Protein AF-A0A7K1IPV9-F1 (afdb_monomer)

pLDDT: mean 88.77, std 9.95, range [52.09, 98.44]

Nearest PDB structures (foldseek):
  3ja6-assembly1_I  TM=4.648E-01  e=1.792E+00  Escherichia coli
  6grj-assembly1_B  TM=5.245E-01  e=3.167E+00  Aeromonas hydrophila
  3ja6-assembly1_H  TM=4.743E-01  e=3.513E+00  Escherichia coli
  3zx6-assembly1_A  TM=2.655E-01  e=4.550E+00  Archaeoglobus fulgidus DSM 4304
  3zx6-assembly1_B  TM=2.771E-01  e=6.207E+00  Archaeoglobus fulgidus DSM 4304

Radius of gyration: 26.5 Å; Cα contacts (8 Å, |Δi|>4): 204; chains: 1; bounding box: 68×38×88 Å

Structure (mmCIF, N/CA/C/O backbone):
data_AF-A0A7K1IPV9-F1
#
_entry.id   AF-A0A7K1IPV9-F1
#
loop_
_atom_site.group_PDB
_atom_site.id
_atom_site.type_symbol
_atom_site.label_atom_id
_atom_site.label_alt_id
_atom_site.label_comp_id
_atom_site.label_asym_id
_atom_site.label_entity_id
_atom_site.label_seq_id
_atom_site.pdbx_PDB_ins_code
_atom_site.Cartn_x
_atom_site.Cartn_y
_atom_site.Cartn_z
_atom_site.occupancy
_atom_site.B_iso_or_equiv
_atom_site.auth_seq_id
_atom_site.auth_comp_id
_atom_site.auth_asym_id
_atom_site.auth_atom_id
_atom_site.pdbx_PDB_model_num
ATOM 1 N N . MET A 1 1 ? -21.885 -2.154 24.910 1.00 56.47 1 MET A N 1
ATOM 2 C CA . MET A 1 1 ? -21.404 -3.032 23.815 1.00 56.47 1 MET A CA 1
ATOM 3 C C . MET A 1 1 ? -19.891 -3.066 23.941 1.00 56.47 1 MET A C 1
ATOM 5 O O . MET A 1 1 ? -19.351 -2.042 24.330 1.00 56.47 1 MET A O 1
ATOM 9 N N . ALA A 1 2 ? -19.192 -4.187 23.725 1.00 66.50 2 ALA A N 1
ATOM 10 C CA . ALA A 1 2 ? -17.728 -4.094 23.729 1.00 66.50 2 ALA A CA 1
ATOM 11 C C . ALA A 1 2 ? -17.322 -3.128 22.604 1.00 66.50 2 ALA A C 1
ATOM 13 O O . ALA A 1 2 ? -17.872 -3.191 21.503 1.00 66.50 2 ALA A O 1
ATOM 14 N N . VAL A 1 3 ? -16.475 -2.153 22.920 1.00 72.56 3 VAL A N 1
ATOM 15 C CA . VAL A 1 3 ? -16.112 -1.095 21.979 1.00 72.56 3 VAL A CA 1
ATOM 16 C C . VAL A 1 3 ? -14.986 -1.627 21.102 1.00 72.56 3 VAL A C 1
ATOM 18 O O . VAL A 1 3 ? -13.959 -2.014 21.657 1.00 72.56 3 VAL A O 1
ATOM 21 N N . PRO A 1 4 ? -15.150 -1.689 19.768 1.00 77.44 4 PRO A N 1
ATOM 22 C CA . PRO A 1 4 ? -14.050 -2.075 18.900 1.00 77.44 4 PRO A CA 1
ATOM 23 C C . PRO A 1 4 ? -12.962 -0.997 18.976 1.00 77.44 4 PRO A C 1
ATOM 25 O O . PRO A 1 4 ? -13.190 0.141 18.561 1.00 77.44 4 PRO A O 1
ATOM 28 N N . ASP A 1 5 ? -11.796 -1.348 19.518 1.00 81.88 5 ASP A N 1
ATOM 29 C CA . ASP A 1 5 ? -10.626 -0.471 19.507 1.00 81.88 5 ASP A CA 1
ATOM 30 C C . ASP A 1 5 ? -9.841 -0.681 18.210 1.00 81.88 5 ASP A C 1
ATOM 32 O O . ASP A 1 5 ? -9.312 -1.757 17.942 1.00 81.88 5 ASP A O 1
ATOM 36 N N . THR A 1 6 ? -9.804 0.353 17.371 1.00 85.38 6 THR A N 1
ATOM 37 C CA . THR A 1 6 ? -9.088 0.337 16.087 1.00 85.38 6 THR A CA 1
ATOM 38 C C . THR A 1 6 ? -7.864 1.246 16.087 1.00 85.38 6 THR A C 1
ATOM 40 O O . THR A 1 6 ? -7.244 1.427 15.041 1.00 85.38 6 THR A O 1
ATOM 43 N N . THR A 1 7 ? -7.527 1.858 17.223 1.00 85.44 7 THR A N 1
ATOM 44 C CA . THR A 1 7 ? -6.470 2.875 17.311 1.00 85.44 7 THR A CA 1
ATOM 45 C C . THR A 1 7 ? -5.104 2.253 17.059 1.00 85.44 7 THR A C 1
ATOM 47 O O . THR A 1 7 ? -4.351 2.727 16.210 1.00 85.44 7 THR A O 1
ATOM 50 N N . GLU A 1 8 ? -4.823 1.125 17.711 1.00 87.88 8 GLU A N 1
ATOM 51 C CA . GLU A 1 8 ? -3.591 0.363 17.502 1.00 87.88 8 GLU A CA 1
ATOM 52 C C . GLU A 1 8 ? -3.427 -0.057 16.032 1.00 87.88 8 GLU A C 1
ATOM 54 O O . GLU A 1 8 ? -2.365 0.152 15.447 1.00 87.88 8 GLU A O 1
ATOM 59 N N . LEU A 1 9 ? -4.502 -0.523 15.382 1.00 88.75 9 LEU A N 1
ATOM 60 C CA . LEU A 1 9 ? -4.476 -0.879 13.959 1.00 88.75 9 LEU A CA 1
ATOM 61 C C . LEU A 1 9 ? -4.135 0.312 13.053 1.00 88.75 9 LEU A C 1
ATOM 63 O O . LEU A 1 9 ? -3.403 0.150 12.080 1.00 88.75 9 LEU A O 1
ATOM 67 N N . GLU A 1 10 ? -4.641 1.510 13.349 1.00 88.25 10 GLU A N 1
ATOM 68 C CA . GLU A 1 10 ? -4.307 2.720 12.584 1.00 88.25 10 GLU A CA 1
ATOM 69 C C . GLU A 1 10 ? -2.821 3.089 12.723 1.00 88.25 10 GLU A C 1
ATOM 71 O O . GLU A 1 10 ? -2.189 3.519 11.747 1.00 88.25 10 GLU A O 1
ATOM 76 N N . HIS A 1 11 ? -2.237 2.889 13.908 1.00 87.94 11 HIS A N 1
ATOM 77 C CA . HIS A 1 11 ? -0.803 3.077 14.135 1.00 87.94 11 HIS A CA 1
ATOM 78 C C . HIS A 1 11 ? 0.036 2.023 13.412 1.00 87.94 11 HIS A C 1
ATOM 80 O O . HIS A 1 11 ? 1.009 2.380 12.742 1.00 87.94 11 HIS A O 1
ATOM 86 N N . GLU A 1 12 ? -0.344 0.748 13.498 1.00 91.38 12 GLU A N 1
ATOM 87 C CA . GLU A 1 12 ? 0.332 -0.336 12.787 1.00 91.38 12 GLU A CA 1
ATOM 88 C C . GLU A 1 12 ? 0.294 -0.121 11.271 1.00 91.38 12 GLU A C 1
ATOM 90 O O . GLU A 1 12 ? 1.333 -0.229 10.620 1.00 91.38 12 GLU A O 1
ATOM 95 N N . LEU A 1 13 ? -0.864 0.250 10.714 1.00 90.31 13 LEU A N 1
ATOM 96 C CA . LEU A 1 13 ? -1.027 0.547 9.289 1.00 90.31 13 LEU A CA 1
ATOM 97 C C . LEU A 1 13 ? -0.102 1.690 8.855 1.00 90.31 13 LEU A C 1
ATOM 99 O O . LEU A 1 13 ? 0.647 1.562 7.886 1.00 90.31 13 LEU A O 1
ATOM 103 N N . THR A 1 14 ? -0.106 2.795 9.607 1.00 91.25 14 THR A N 1
ATOM 104 C CA . THR A 1 14 ? 0.741 3.967 9.328 1.00 91.25 14 THR A CA 1
ATOM 105 C C . THR A 1 14 ? 2.231 3.625 9.439 1.00 91.25 14 THR A C 1
ATOM 107 O O . THR A 1 14 ? 3.052 4.108 8.654 1.00 91.25 14 THR A O 1
ATOM 110 N N . SER A 1 15 ? 2.601 2.781 10.405 1.00 90.50 15 SER A N 1
ATOM 111 C CA . SER A 1 15 ? 3.973 2.308 10.598 1.00 90.50 15 SER A CA 1
ATOM 112 C C . SER A 1 15 ? 4.423 1.395 9.457 1.00 90.50 15 SER A C 1
ATOM 114 O O . SER A 1 15 ? 5.487 1.626 8.881 1.00 90.50 15 SER A O 1
ATOM 116 N N . ALA A 1 16 ? 3.596 0.417 9.078 1.00 92.12 16 ALA A N 1
ATOM 117 C CA . ALA A 1 16 ? 3.865 -0.507 7.981 1.00 92.12 16 ALA A CA 1
ATOM 118 C C . ALA A 1 16 ? 4.034 0.237 6.649 1.00 92.12 16 ALA A C 1
ATOM 120 O O . ALA A 1 16 ? 5.008 -0.004 5.933 1.00 92.12 16 ALA A O 1
ATOM 121 N N . LEU A 1 17 ? 3.156 1.206 6.363 1.00 92.50 17 LEU A N 1
ATOM 122 C CA . LEU A 1 17 ? 3.264 2.055 5.176 1.00 92.50 17 LEU A CA 1
ATOM 123 C C . LEU A 1 17 ? 4.562 2.878 5.186 1.00 92.50 17 LEU A C 1
ATOM 125 O O . LEU A 1 17 ? 5.264 2.950 4.180 1.00 92.50 17 LEU A O 1
ATOM 129 N N . GLY A 1 18 ? 4.937 3.448 6.336 1.00 93.00 18 GLY A N 1
ATOM 130 C CA . GLY A 1 18 ? 6.189 4.193 6.479 1.00 93.00 18 GLY A CA 1
ATOM 131 C C . GLY A 1 18 ? 7.448 3.330 6.304 1.00 93.00 18 GLY A C 1
ATOM 132 O O . GLY A 1 18 ? 8.414 3.769 5.678 1.00 93.00 18 GLY A O 1
ATOM 133 N N . GLN A 1 19 ? 7.449 2.100 6.824 1.00 94.94 19 GLN A N 1
ATOM 134 C CA . GLN A 1 19 ? 8.554 1.148 6.647 1.00 94.94 19 GLN A CA 1
ATOM 135 C C . GLN A 1 19 ? 8.682 0.699 5.190 1.00 94.94 19 GLN A C 1
ATOM 137 O O . GLN A 1 19 ? 9.797 0.627 4.661 1.00 94.94 19 GLN A O 1
ATOM 142 N N . TRP A 1 20 ? 7.551 0.442 4.531 1.00 94.94 20 TRP A N 1
ATOM 143 C CA . TRP A 1 20 ? 7.517 0.129 3.109 1.00 94.94 20 TRP A CA 1
ATOM 144 C C . TRP A 1 20 ? 8.046 1.284 2.267 1.00 94.94 20 TRP A C 1
ATOM 146 O O . TRP A 1 20 ? 8.946 1.080 1.458 1.00 94.94 20 TRP A O 1
ATOM 156 N N . ALA A 1 21 ? 7.577 2.507 2.522 1.00 94.38 21 ALA A N 1
ATOM 157 C CA . ALA A 1 21 ? 8.045 3.716 1.855 1.00 94.38 21 ALA A CA 1
ATOM 158 C C . ALA A 1 21 ? 9.569 3.874 1.955 1.00 94.38 21 ALA A C 1
ATOM 160 O O . ALA A 1 21 ? 10.252 4.034 0.941 1.00 94.38 21 ALA A O 1
ATOM 161 N N . ALA A 1 22 ? 10.122 3.764 3.169 1.00 95.44 22 ALA A N 1
ATOM 162 C CA . ALA A 1 22 ? 11.561 3.858 3.399 1.00 95.44 22 ALA A CA 1
ATOM 163 C C . ALA A 1 22 ? 12.337 2.760 2.651 1.00 95.44 22 ALA A C 1
ATOM 165 O O . ALA A 1 22 ? 13.344 3.042 1.997 1.00 95.44 22 ALA A O 1
ATOM 166 N N . SER A 1 23 ? 11.837 1.522 2.697 1.00 95.69 23 SER A N 1
ATOM 167 C CA . SER A 1 23 ? 12.439 0.378 2.006 1.00 95.69 23 SER A CA 1
ATOM 168 C C . SER A 1 23 ? 12.405 0.556 0.488 1.00 95.69 23 SER A C 1
ATOM 170 O O . SER A 1 23 ? 13.422 0.367 -0.176 1.00 95.69 23 SER A O 1
ATOM 172 N N . SER A 1 24 ? 11.274 0.992 -0.066 1.00 95.31 24 SER A N 1
ATOM 173 C CA . SER A 1 24 ? 11.095 1.269 -1.491 1.00 95.31 24 SER A CA 1
ATOM 174 C C . SER A 1 24 ? 12.002 2.401 -1.967 1.00 95.31 24 SER A C 1
ATOM 176 O O . SER A 1 24 ? 12.666 2.264 -2.995 1.00 95.31 24 SER A O 1
ATOM 178 N N . VAL A 1 25 ? 12.138 3.488 -1.204 1.00 96.75 25 VAL A N 1
ATOM 179 C CA . VAL A 1 25 ? 13.076 4.565 -1.552 1.00 96.75 25 VAL A CA 1
ATOM 180 C C . VAL A 1 25 ? 14.526 4.068 -1.532 1.00 96.75 25 VAL A C 1
ATOM 182 O O . VAL A 1 25 ? 15.286 4.350 -2.464 1.00 96.75 25 VAL A O 1
ATOM 185 N N . ALA A 1 26 ? 14.916 3.292 -0.519 1.00 96.94 26 ALA A N 1
ATOM 186 C CA . ALA A 1 26 ? 16.266 2.741 -0.413 1.00 96.94 26 ALA A CA 1
ATOM 187 C C . ALA A 1 26 ? 16.579 1.772 -1.567 1.00 96.94 26 ALA A C 1
ATOM 189 O O . ALA A 1 26 ? 17.545 1.971 -2.309 1.00 96.94 26 ALA A O 1
ATOM 190 N N . VAL A 1 27 ? 15.725 0.767 -1.776 1.00 96.50 27 VAL A N 1
ATOM 191 C CA . VAL A 1 27 ? 15.867 -0.229 -2.847 1.00 96.50 27 VAL A CA 1
ATOM 192 C C . VAL A 1 27 ? 15.807 0.440 -4.216 1.00 96.50 27 VAL A C 1
ATOM 194 O O . VAL A 1 27 ? 16.663 0.193 -5.060 1.00 96.50 27 VAL A O 1
ATOM 197 N N . GLY A 1 28 ? 14.848 1.337 -4.439 1.00 95.44 28 GLY A N 1
ATOM 198 C CA . GLY A 1 28 ? 14.720 2.087 -5.683 1.00 95.44 28 GLY A CA 1
ATOM 199 C C . GLY A 1 28 ? 15.959 2.931 -5.993 1.00 95.44 28 GLY A C 1
ATOM 200 O O . GLY A 1 28 ? 16.394 2.976 -7.142 1.00 95.44 28 GLY A O 1
ATOM 201 N N . SER A 1 29 ? 16.593 3.535 -4.982 1.00 96.75 29 SER A N 1
ATOM 202 C CA . SER A 1 29 ? 17.835 4.307 -5.153 1.00 96.75 29 SER A CA 1
ATOM 203 C C . SER A 1 29 ? 19.004 3.417 -5.576 1.00 96.75 29 SER A C 1
ATOM 205 O O . SER A 1 29 ? 19.746 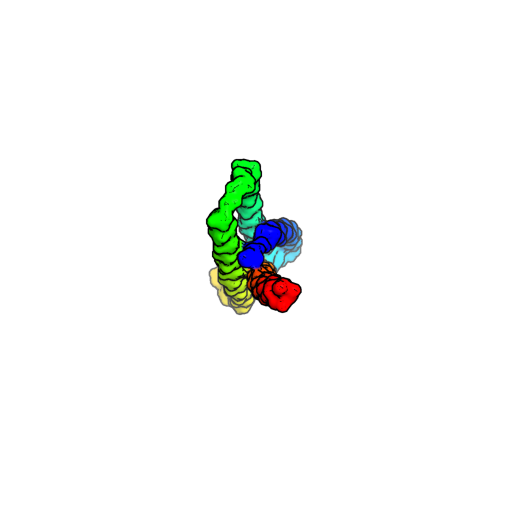3.754 -6.506 1.00 96.75 29 SER A O 1
ATOM 207 N N . VAL A 1 30 ? 19.136 2.247 -4.946 1.00 97.56 30 VAL A N 1
ATOM 208 C CA . VAL A 1 30 ? 20.138 1.239 -5.317 1.00 97.56 30 VAL A CA 1
ATOM 209 C C . VAL A 1 30 ? 19.893 0.745 -6.744 1.00 97.56 30 VAL A C 1
ATOM 211 O O . VAL A 1 30 ? 20.804 0.772 -7.571 1.00 97.56 30 VAL A O 1
ATOM 214 N N . LEU A 1 31 ? 18.655 0.376 -7.081 1.00 96.44 31 LEU A N 1
ATOM 215 C CA . LEU A 1 31 ? 18.297 -0.127 -8.410 1.00 96.44 31 LEU A CA 1
ATOM 216 C C . LEU A 1 31 ? 18.463 0.928 -9.506 1.00 96.44 31 LEU A C 1
ATOM 218 O O . LEU A 1 31 ? 18.904 0.591 -10.602 1.00 96.44 31 LEU A O 1
ATOM 222 N N . LYS A 1 32 ? 18.180 2.205 -9.223 1.00 95.50 32 LYS A N 1
ATOM 223 C CA . LYS A 1 32 ? 18.435 3.312 -10.157 1.00 95.50 32 LYS A CA 1
ATOM 224 C C . LYS A 1 32 ? 19.927 3.451 -10.451 1.00 95.50 32 LYS A C 1
ATOM 226 O O . LYS A 1 32 ? 20.317 3.638 -11.605 1.00 95.50 32 LYS A O 1
ATOM 231 N N . THR A 1 33 ? 20.753 3.334 -9.415 1.00 96.50 33 THR A N 1
ATOM 232 C CA . THR A 1 33 ? 22.213 3.400 -9.533 1.00 96.50 33 THR A CA 1
ATOM 233 C C . THR A 1 33 ? 22.735 2.233 -10.374 1.00 96.50 33 THR A C 1
ATOM 235 O O . THR A 1 33 ? 23.399 2.461 -11.385 1.00 96.50 33 THR A O 1
ATOM 238 N N . LEU A 1 34 ? 22.338 0.997 -10.051 1.00 96.44 34 LEU A N 1
ATOM 239 C CA . LEU A 1 34 ? 22.707 -0.199 -10.818 1.00 96.44 34 LEU A CA 1
ATOM 240 C C . LEU A 1 34 ? 22.189 -0.155 -12.260 1.00 96.44 34 LEU A C 1
ATOM 242 O O . LEU A 1 34 ? 22.924 -0.481 -13.189 1.00 96.44 34 LEU A O 1
ATOM 246 N N . GLY A 1 35 ? 20.949 0.286 -12.471 1.00 95.25 35 GLY A N 1
ATOM 247 C CA . GLY A 1 35 ? 20.357 0.435 -13.801 1.00 95.25 35 GLY A CA 1
ATOM 248 C C . GLY A 1 35 ? 21.084 1.464 -14.664 1.00 95.25 35 GLY A C 1
ATOM 249 O O . GLY A 1 35 ? 21.176 1.291 -15.874 1.00 95.25 35 GLY A O 1
ATOM 250 N N . THR A 1 36 ? 21.650 2.506 -14.051 1.00 94.88 36 THR A N 1
ATOM 251 C CA . THR A 1 36 ? 22.487 3.488 -14.754 1.00 94.88 36 THR A CA 1
ATOM 252 C C . THR A 1 36 ? 23.863 2.908 -15.084 1.00 94.88 36 THR A C 1
ATOM 254 O O . THR A 1 36 ? 24.311 3.035 -16.216 1.00 94.88 36 THR A O 1
ATOM 257 N N . MET A 1 37 ? 24.504 2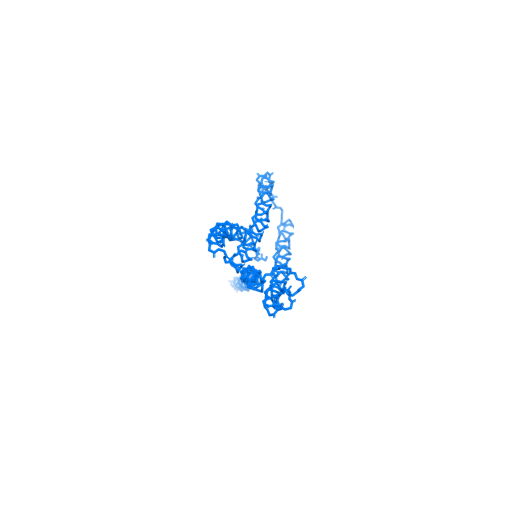.218 -14.135 1.00 96.38 37 MET A N 1
ATOM 258 C CA . MET A 1 37 ? 25.827 1.604 -14.330 1.00 96.38 37 MET A CA 1
ATOM 259 C C . MET A 1 37 ? 25.828 0.480 -15.373 1.00 96.38 37 MET A C 1
ATOM 261 O O . MET A 1 37 ? 26.802 0.310 -16.096 1.00 96.38 37 MET A O 1
ATOM 265 N N . THR A 1 38 ? 24.743 -0.291 -15.443 1.00 95.94 38 THR A N 1
ATOM 266 C CA . THR A 1 38 ? 24.595 -1.437 -16.361 1.00 95.94 38 THR A CA 1
ATOM 267 C C . THR A 1 38 ? 23.860 -1.091 -17.656 1.00 95.94 38 THR A C 1
ATOM 269 O O . THR A 1 38 ? 23.606 -1.975 -18.467 1.00 95.94 38 THR A O 1
ATOM 272 N N . ASP A 1 39 ? 23.463 0.173 -17.819 1.00 95.44 39 ASP A N 1
ATOM 273 C CA . ASP A 1 39 ? 22.586 0.664 -18.887 1.00 95.44 39 ASP A CA 1
ATOM 274 C C . ASP A 1 39 ? 21.282 -0.144 -19.078 1.00 95.44 39 ASP A C 1
ATOM 276 O O . ASP A 1 39 ? 20.678 -0.150 -20.146 1.00 95.44 39 ASP A O 1
ATOM 280 N N . SER A 1 40 ? 20.802 -0.816 -18.026 1.00 97.62 40 SER A N 1
ATOM 281 C CA . SER A 1 40 ? 19.614 -1.672 -18.084 1.00 97.62 40 SER A CA 1
ATOM 282 C C . SER A 1 40 ? 18.324 -0.842 -18.115 1.00 97.62 40 SER A C 1
ATOM 284 O O . SER A 1 40 ? 17.967 -0.225 -17.102 1.00 97.62 40 SER A O 1
ATOM 286 N N . PRO A 1 41 ? 17.551 -0.848 -19.221 1.00 96.38 41 PRO A N 1
ATOM 287 C CA . PRO A 1 41 ? 16.333 -0.047 -19.303 1.00 96.38 41 PRO A CA 1
ATOM 288 C C . PRO A 1 41 ? 15.231 -0.568 -18.378 1.00 96.38 41 PRO A C 1
ATOM 290 O O . PRO A 1 41 ? 14.489 0.217 -17.793 1.00 96.38 41 PRO A O 1
ATOM 293 N N . PHE A 1 42 ? 15.169 -1.887 -18.168 1.00 98.00 42 PHE A N 1
ATOM 294 C CA . PHE A 1 42 ? 14.242 -2.496 -17.214 1.00 98.00 42 PHE A CA 1
ATOM 295 C C . PHE A 1 42 ? 14.470 -1.975 -15.795 1.00 98.00 42 PHE A C 1
ATOM 297 O O . PHE A 1 42 ? 13.526 -1.522 -15.150 1.00 98.00 42 PHE A O 1
ATOM 304 N N . LEU A 1 43 ? 15.723 -1.984 -15.323 1.00 97.69 43 LEU A N 1
ATOM 305 C CA . LEU A 1 43 ? 16.044 -1.505 -13.978 1.00 97.69 43 LEU A CA 1
ATOM 306 C C . LEU A 1 43 ? 15.730 -0.018 -13.821 1.00 97.69 43 LEU A C 1
ATOM 308 O O . LEU A 1 43 ? 15.212 0.371 -12.780 1.00 97.69 43 LEU A O 1
ATOM 312 N N . LYS A 1 44 ? 15.975 0.804 -14.849 1.00 96.31 44 LYS A N 1
ATOM 313 C CA . LYS A 1 44 ? 15.610 2.230 -14.838 1.00 96.31 44 LYS A CA 1
ATOM 314 C C . LYS A 1 44 ? 14.096 2.423 -14.688 1.00 96.31 44 LYS A C 1
ATOM 316 O O . LYS A 1 44 ? 13.667 3.205 -13.839 1.00 96.31 44 LYS A O 1
ATOM 321 N N . GLY A 1 45 ? 13.297 1.678 -15.457 1.00 96.38 45 GLY A N 1
ATOM 322 C CA . GLY A 1 45 ? 11.834 1.717 -15.385 1.00 96.38 45 GLY A CA 1
ATOM 323 C C . GLY A 1 45 ? 11.287 1.247 -14.034 1.00 96.38 45 GLY A C 1
ATOM 324 O O . GLY A 1 45 ? 10.472 1.939 -13.422 1.00 96.38 45 GLY A O 1
ATOM 325 N N . PHE A 1 46 ? 11.783 0.111 -13.537 1.00 98.19 46 PHE A N 1
ATOM 326 C CA . PHE A 1 46 ? 11.378 -0.454 -12.248 1.00 98.19 46 PHE A CA 1
ATOM 327 C C . PHE A 1 46 ? 11.772 0.457 -11.083 1.00 98.19 46 PHE A C 1
ATOM 329 O O . PHE A 1 46 ? 10.931 0.812 -10.262 1.00 98.19 46 PHE A O 1
ATOM 336 N N . ALA A 1 47 ? 13.027 0.914 -11.050 1.00 97.19 47 ALA A N 1
ATOM 337 C CA . ALA A 1 47 ? 13.524 1.812 -10.013 1.00 97.19 47 ALA A CA 1
ATOM 338 C C . ALA A 1 47 ? 12.746 3.130 -9.961 1.00 97.19 47 ALA A C 1
ATOM 340 O O . ALA A 1 47 ? 12.479 3.633 -8.873 1.00 97.19 47 ALA A O 1
ATOM 341 N N . GLY A 1 48 ? 12.353 3.676 -11.118 1.00 96.94 48 GLY A N 1
ATOM 342 C CA . GLY A 1 48 ? 11.530 4.881 -11.189 1.00 96.94 48 GLY A CA 1
ATOM 343 C C . GLY A 1 48 ? 10.181 4.716 -10.487 1.00 96.94 48 GLY A C 1
ATOM 344 O O . GLY A 1 48 ? 9.781 5.597 -9.730 1.00 96.94 48 GLY A O 1
ATOM 345 N N . GLN A 1 49 ? 9.514 3.577 -10.684 1.00 97.69 49 GLN A N 1
ATOM 346 C CA . GLN A 1 49 ? 8.245 3.284 -10.013 1.00 97.69 49 GLN A CA 1
ATOM 347 C C . GLN A 1 49 ? 8.434 3.020 -8.519 1.00 97.69 49 GLN A C 1
ATOM 349 O O . GLN A 1 49 ? 7.713 3.598 -7.715 1.00 97.69 49 GLN A O 1
ATOM 354 N N . THR A 1 50 ? 9.434 2.225 -8.133 1.00 96.62 50 THR A N 1
ATOM 355 C CA . THR A 1 50 ? 9.728 1.941 -6.719 1.00 96.62 50 THR A CA 1
ATOM 356 C C . THR A 1 50 ? 10.056 3.221 -5.940 1.00 96.62 50 THR A C 1
ATOM 358 O O . THR A 1 50 ? 9.548 3.422 -4.841 1.00 96.62 50 THR A O 1
ATOM 361 N N . LEU A 1 51 ? 10.847 4.130 -6.522 1.00 96.12 51 LEU A N 1
ATOM 362 C CA . LEU A 1 51 ? 11.137 5.438 -5.924 1.00 96.12 51 LEU A CA 1
ATOM 363 C C . LEU A 1 51 ? 9.901 6.337 -5.855 1.00 96.12 51 LEU A C 1
ATOM 365 O O . LEU A 1 51 ? 9.656 6.957 -4.824 1.00 96.12 51 LEU A O 1
ATOM 369 N N . GLY A 1 52 ? 9.153 6.435 -6.958 1.00 96.12 52 GLY A N 1
ATOM 370 C CA . GLY A 1 52 ? 7.989 7.312 -7.058 1.00 96.12 52 GLY A CA 1
ATOM 371 C C . GLY A 1 52 ? 6.903 6.943 -6.052 1.00 96.12 52 GLY A C 1
ATOM 372 O O . GLY A 1 52 ? 6.467 7.800 -5.287 1.00 96.12 52 GLY A O 1
ATOM 373 N N . TRP A 1 53 ? 6.525 5.665 -6.002 1.00 94.44 53 TRP A N 1
ATOM 374 C CA . TRP A 1 53 ? 5.540 5.164 -5.041 1.00 94.44 53 TRP A CA 1
ATOM 375 C C . TRP A 1 53 ? 6.043 5.248 -3.605 1.00 94.44 53 TRP A C 1
ATOM 377 O O . TRP A 1 53 ? 5.335 5.784 -2.761 1.00 94.44 53 TRP A O 1
ATOM 387 N N . GLY A 1 54 ? 7.299 4.867 -3.339 1.00 93.56 54 GLY A N 1
ATOM 388 C CA . GLY A 1 54 ? 7.879 5.009 -2.002 1.00 93.56 54 GLY A CA 1
ATOM 389 C C . GLY A 1 54 ? 7.854 6.454 -1.483 1.00 93.56 54 GLY A C 1
ATOM 390 O O . GLY A 1 54 ? 7.612 6.682 -0.300 1.00 93.56 54 GLY A O 1
ATOM 391 N N . ALA A 1 55 ? 8.043 7.450 -2.355 1.00 94.88 55 ALA A N 1
ATOM 392 C CA . ALA A 1 55 ? 7.921 8.858 -1.978 1.00 94.88 55 ALA A CA 1
ATOM 393 C C . ALA A 1 55 ? 6.468 9.270 -1.669 1.00 94.88 55 ALA A C 1
ATOM 395 O O . ALA A 1 55 ? 6.237 9.999 -0.703 1.00 94.88 55 ALA A O 1
ATOM 396 N N . ILE A 1 56 ? 5.499 8.801 -2.463 1.00 93.56 56 ILE A N 1
ATOM 397 C CA . ILE A 1 56 ? 4.065 9.057 -2.244 1.00 93.56 56 ILE A CA 1
ATOM 398 C C . ILE A 1 56 ? 3.610 8.428 -0.923 1.00 93.56 56 ILE A C 1
ATOM 400 O O . ILE A 1 56 ? 3.038 9.123 -0.083 1.00 93.56 56 ILE A O 1
ATOM 404 N N . ASP A 1 57 ? 3.931 7.155 -0.697 1.00 91.62 57 ASP A N 1
ATOM 405 C CA . ASP A 1 57 ? 3.590 6.430 0.530 1.00 91.62 57 ASP A CA 1
ATOM 406 C C . ASP A 1 57 ? 4.226 7.093 1.756 1.00 91.62 57 ASP A C 1
ATOM 408 O O . ASP A 1 57 ? 3.585 7.257 2.794 1.00 91.62 57 ASP A O 1
ATOM 412 N N . GLY A 1 58 ? 5.473 7.555 1.622 1.00 91.00 58 GLY A N 1
ATOM 413 C CA . GLY A 1 58 ? 6.166 8.309 2.663 1.00 91.00 58 GLY A CA 1
ATOM 414 C C . GLY A 1 58 ? 5.462 9.623 3.004 1.00 91.00 58 GLY A C 1
ATOM 415 O O . GLY A 1 58 ? 5.338 9.964 4.182 1.00 91.00 58 GLY A O 1
ATOM 416 N N . ALA A 1 59 ? 4.948 10.339 2.000 1.00 92.75 59 ALA A N 1
ATOM 417 C CA . ALA A 1 59 ? 4.159 11.549 2.214 1.00 92.75 59 ALA A CA 1
ATOM 418 C C . ALA A 1 59 ? 2.824 11.246 2.918 1.00 92.75 59 ALA A C 1
ATOM 420 O O . ALA A 1 59 ? 2.455 11.958 3.855 1.00 92.75 59 ALA A O 1
ATOM 421 N N . ILE A 1 60 ? 2.133 10.169 2.526 1.00 89.06 60 ILE A N 1
ATOM 422 C CA . ILE A 1 60 ? 0.881 9.722 3.160 1.00 89.06 60 ILE A CA 1
ATOM 423 C C . ILE A 1 60 ? 1.128 9.336 4.623 1.00 89.06 60 ILE A C 1
ATOM 425 O O . ILE A 1 60 ? 0.439 9.831 5.516 1.00 89.06 60 ILE A O 1
ATOM 429 N N . ALA A 1 61 ? 2.142 8.509 4.891 1.00 89.69 61 ALA A N 1
ATOM 430 C CA . ALA A 1 61 ? 2.498 8.090 6.244 1.00 89.69 61 ALA A CA 1
ATOM 431 C C . ALA A 1 61 ? 2.932 9.280 7.117 1.00 89.69 61 ALA A C 1
ATOM 433 O O . ALA A 1 61 ? 2.548 9.372 8.285 1.00 89.69 61 ALA A O 1
ATOM 434 N N . GLY A 1 62 ? 3.696 10.222 6.553 1.00 87.44 62 GLY A N 1
ATOM 435 C CA . GLY A 1 62 ? 4.098 11.454 7.233 1.00 87.44 62 GLY A CA 1
ATOM 436 C C . GLY A 1 62 ? 2.903 12.331 7.615 1.00 87.44 62 GLY A C 1
ATOM 437 O O . GLY A 1 62 ? 2.805 12.777 8.759 1.00 87.44 62 GLY A O 1
ATOM 438 N N . PHE A 1 63 ? 1.956 12.520 6.692 1.00 87.50 63 PHE A N 1
ATOM 439 C CA . PHE A 1 63 ? 0.717 13.248 6.963 1.00 87.50 63 PHE A CA 1
ATOM 440 C C . PHE A 1 63 ? -0.154 12.543 8.016 1.00 87.50 63 PHE A C 1
ATOM 442 O O . PHE A 1 63 ? -0.706 13.201 8.899 1.00 87.50 63 PHE A O 1
ATOM 449 N N . GLY A 1 64 ? -0.228 11.207 7.973 1.00 84.12 64 GLY A N 1
ATOM 450 C CA . GLY A 1 64 ? -0.919 10.392 8.975 1.00 84.12 64 GLY A CA 1
ATOM 451 C C . GLY A 1 64 ? -0.367 10.605 10.387 1.00 84.12 64 GLY A C 1
ATOM 452 O O . GLY A 1 64 ? -1.126 10.937 11.299 1.00 84.12 64 GLY A O 1
ATOM 453 N N . LYS A 1 65 ? 0.961 10.522 10.554 1.00 84.06 65 LYS A N 1
ATOM 454 C CA . LYS A 1 65 ? 1.634 10.771 11.843 1.00 84.06 65 LYS A CA 1
ATOM 455 C C . LYS A 1 65 ? 1.415 12.194 12.359 1.00 84.06 65 LYS A C 1
ATOM 457 O O . LYS A 1 65 ? 1.159 12.386 13.545 1.00 84.06 65 LYS A O 1
ATOM 462 N N . TRP A 1 66 ? 1.481 13.193 11.478 1.00 80.75 66 TRP A N 1
ATOM 463 C CA . TRP A 1 66 ? 1.222 14.586 11.851 1.00 80.75 66 TRP A CA 1
ATOM 464 C C . TRP A 1 66 ? -0.205 14.780 12.383 1.00 80.75 66 TRP A C 1
ATOM 466 O O . TRP A 1 66 ? -0.401 15.382 13.440 1.00 80.75 66 TRP A O 1
ATOM 476 N N . ARG A 1 67 ? -1.206 14.205 11.710 1.00 80.00 67 ARG A N 1
ATOM 477 C CA . ARG A 1 67 ? -2.606 14.280 12.144 1.00 80.00 67 ARG A CA 1
ATOM 478 C C . ARG A 1 67 ? -2.855 13.563 13.478 1.00 80.00 67 ARG A C 1
ATOM 480 O O . ARG A 1 67 ? -3.619 14.069 14.299 1.00 80.00 67 ARG A O 1
ATOM 487 N N . GLN A 1 68 ? -2.218 12.414 13.699 1.00 75.69 68 GLN A N 1
ATOM 488 C CA . GLN A 1 68 ? -2.303 11.691 14.974 1.00 75.69 68 GLN A CA 1
ATOM 489 C C . GLN A 1 68 ? -1.760 12.541 16.127 1.00 75.69 68 GLN A C 1
ATOM 491 O O . GLN A 1 68 ? -2.468 12.747 17.107 1.00 75.69 68 GLN A O 1
ATOM 496 N N . SER A 1 69 ? -0.597 13.177 15.944 1.00 75.31 69 SER A N 1
ATOM 497 C CA . SER A 1 69 ? -0.002 14.038 16.978 1.00 75.31 69 SER A CA 1
ATOM 498 C C . SER A 1 69 ? -0.894 15.211 17.410 1.00 75.31 69 SER A C 1
ATOM 500 O O . SER A 1 69 ? -0.856 15.616 18.567 1.00 75.31 69 SER A O 1
ATOM 502 N N . GLN A 1 70 ? -1.742 15.741 16.518 1.00 73.44 70 GLN A N 1
ATOM 503 C CA . GLN A 1 70 ? -2.727 16.759 16.902 1.00 73.44 70 GLN A CA 1
ATOM 504 C C . GLN A 1 70 ? -3.884 16.193 17.729 1.00 73.44 70 GLN A C 1
ATOM 506 O O . GLN A 1 70 ? -4.442 16.902 18.561 1.00 73.44 70 GLN A O 1
ATOM 511 N N . THR A 1 71 ? -4.255 14.934 17.501 1.00 70.56 71 THR A N 1
ATOM 512 C CA . THR A 1 71 ? -5.379 14.286 18.188 1.00 70.56 71 THR A CA 1
ATOM 513 C C . THR A 1 71 ? -4.982 13.890 19.610 1.00 70.56 71 THR A C 1
ATOM 515 O O . THR A 1 71 ? -5.732 14.171 20.541 1.00 70.56 71 THR A O 1
ATOM 518 N N . ASP A 1 72 ? -3.769 13.361 19.791 1.00 71.50 72 ASP A N 1
ATOM 519 C CA . ASP A 1 72 ? -3.230 12.978 21.104 1.00 71.50 72 ASP A CA 1
ATOM 520 C C . ASP A 1 72 ? -3.136 14.184 22.052 1.00 71.50 72 ASP A C 1
ATOM 522 O O . ASP A 1 72 ? -3.497 14.102 23.225 1.00 71.50 72 ASP A O 1
ATOM 526 N N . VAL A 1 73 ? -2.715 15.343 21.529 1.00 72.69 73 VAL A N 1
ATOM 527 C CA . VAL A 1 73 ? -2.632 16.604 22.286 1.00 72.69 73 VAL A CA 1
ATOM 528 C C . VAL A 1 73 ? -4.012 17.081 22.742 1.00 72.69 73 VAL A C 1
ATOM 530 O O . VAL A 1 73 ? -4.147 17.558 23.864 1.00 72.69 73 VAL A O 1
ATOM 533 N N . LEU A 1 74 ? -5.041 16.943 21.901 1.00 67.12 74 LEU A N 1
ATOM 534 C CA . LEU A 1 74 ? -6.414 17.317 22.253 1.00 67.12 74 LEU A CA 1
ATOM 535 C C . LEU A 1 74 ? -7.015 16.360 23.287 1.00 67.12 74 LEU A C 1
ATOM 537 O O . LEU A 1 74 ? -7.714 16.800 24.196 1.00 67.12 74 LEU A O 1
ATOM 541 N N . GLN A 1 75 ? -6.725 15.065 23.166 1.00 70.75 75 GLN A N 1
ATOM 542 C CA . GLN A 1 75 ? -7.239 14.043 24.073 1.00 70.75 75 GLN A CA 1
ATOM 543 C C . GLN A 1 75 ? -6.583 14.119 25.458 1.00 70.75 75 GLN A C 1
ATOM 545 O O . GLN A 1 75 ? -7.266 13.942 26.461 1.00 70.75 75 GLN A O 1
ATOM 550 N N . ALA A 1 76 ? -5.300 14.491 25.532 1.00 66.31 76 ALA A N 1
ATOM 551 C CA . ALA A 1 76 ? -4.601 14.764 26.790 1.00 66.31 76 ALA A CA 1
ATOM 552 C C . ALA A 1 76 ? -5.148 15.987 27.560 1.00 66.31 76 ALA A C 1
ATOM 554 O O . ALA A 1 76 ? -4.832 16.159 28.734 1.00 66.31 76 ALA A O 1
ATOM 555 N N . MET A 1 77 ? -5.950 16.841 26.912 1.00 68.75 77 MET A N 1
ATOM 556 C CA . MET A 1 77 ? -6.609 18.000 27.531 1.00 68.75 77 MET A CA 1
ATOM 557 C C . MET A 1 77 ? -8.085 17.738 27.892 1.00 68.75 77 MET A C 1
ATOM 559 O O . MET A 1 77 ? -8.771 18.667 28.317 1.00 68.75 77 MET A O 1
ATOM 563 N N . GLY A 1 78 ? -8.593 16.516 27.691 1.00 63.94 78 GLY A N 1
ATOM 564 C CA . GLY A 1 78 ? -9.994 16.156 27.932 1.00 63.94 78 GLY A CA 1
ATOM 565 C C . GLY A 1 78 ? -10.317 15.850 29.400 1.00 63.94 78 GLY A C 1
ATOM 566 O O . GLY A 1 78 ? -9.516 15.247 30.106 1.00 63.94 78 GLY A O 1
ATOM 567 N N . ASP A 1 79 ? -11.510 16.262 29.838 1.00 57.28 79 ASP A N 1
ATOM 568 C CA . ASP A 1 79 ? -12.082 16.046 31.176 1.00 57.28 79 ASP A CA 1
ATOM 569 C C . ASP A 1 79 ? -12.580 14.594 31.338 1.00 57.28 79 ASP A C 1
ATOM 571 O O . ASP A 1 79 ? -13.344 14.091 30.516 1.00 57.28 79 ASP A O 1
ATOM 575 N N . GLU A 1 80 ? -12.129 13.919 32.399 1.00 58.00 80 GLU A N 1
ATOM 576 C CA . GLU A 1 80 ? -12.328 12.485 32.679 1.00 58.00 80 GLU A CA 1
ATOM 577 C C . GLU A 1 80 ? -13.729 12.138 33.236 1.00 58.00 80 GLU A C 1
ATOM 579 O O . GLU A 1 80 ? -14.000 11.002 33.630 1.00 58.00 80 GLU A O 1
ATOM 584 N N . SER A 1 81 ? -14.647 13.104 33.269 1.00 58.16 81 SER A N 1
ATOM 585 C CA . SER A 1 81 ? -15.956 12.993 33.921 1.00 58.16 81 SER A CA 1
ATOM 586 C C . SER A 1 81 ? -17.080 12.556 32.967 1.00 58.16 81 SER A C 1
ATOM 588 O O . SER A 1 81 ? -18.111 13.221 32.885 1.00 58.16 81 SER A O 1
ATOM 590 N N . ALA A 1 82 ? -16.908 11.454 32.229 1.00 65.00 82 ALA A N 1
ATOM 591 C CA . ALA A 1 82 ? -17.883 11.049 31.208 1.00 65.00 82 ALA A CA 1
ATOM 592 C C . ALA A 1 82 ? -19.206 10.531 31.807 1.00 65.00 82 ALA A C 1
ATOM 594 O O . ALA A 1 82 ? -19.233 9.567 32.585 1.00 65.00 82 ALA A O 1
ATOM 595 N N . SER A 1 83 ? -20.328 11.126 31.404 1.00 70.62 83 SER A N 1
ATOM 596 C CA . SER A 1 83 ? -21.661 10.700 31.837 1.00 70.62 83 SER A CA 1
ATOM 597 C C . SER A 1 83 ? -22.127 9.414 31.112 1.00 70.62 83 SER A C 1
ATOM 599 O O . SER A 1 83 ? -21.594 9.032 30.064 1.00 70.62 83 SER A O 1
ATOM 601 N N . PRO A 1 84 ? -23.118 8.663 31.641 1.00 69.56 84 PRO A N 1
ATOM 602 C CA . PRO A 1 84 ? -23.579 7.409 31.026 1.00 69.56 84 PRO A CA 1
ATOM 603 C C . PRO A 1 84 ? -24.092 7.5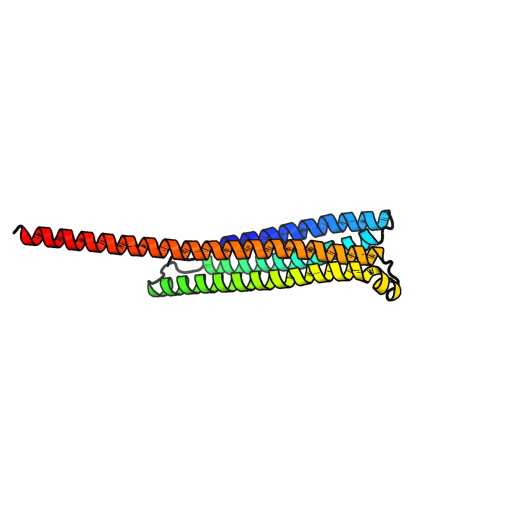42 29.580 1.00 69.56 84 PRO A C 1
ATOM 605 O O . PRO A 1 84 ? -23.963 6.609 28.786 1.00 69.56 84 PRO A O 1
ATOM 608 N N . ASP A 1 85 ? -24.675 8.686 29.232 1.00 73.56 85 ASP A N 1
ATOM 609 C CA . ASP A 1 85 ? -25.132 9.036 27.888 1.00 73.56 85 ASP A CA 1
ATOM 610 C C . ASP A 1 85 ? -23.972 9.324 26.923 1.00 73.56 85 ASP A C 1
ATOM 612 O O . ASP A 1 85 ? -24.028 8.886 25.767 1.00 73.56 85 ASP A O 1
ATOM 616 N N . GLU A 1 86 ? -22.884 9.937 27.399 1.00 77.25 86 GLU A N 1
ATOM 617 C CA . GLU A 1 86 ? -21.654 10.109 26.619 1.00 77.25 86 GLU A CA 1
ATOM 618 C C . GLU A 1 86 ? -21.020 8.762 26.276 1.00 77.25 86 GLU A C 1
ATOM 620 O O . GLU A 1 86 ? -20.725 8.517 25.104 1.00 77.25 86 GLU A O 1
ATOM 625 N N . ARG A 1 87 ? -20.954 7.829 27.237 1.00 71.62 87 ARG A N 1
ATOM 626 C CA . ARG A 1 87 ? -20.411 6.477 27.011 1.00 71.62 87 ARG A CA 1
ATOM 627 C C . ARG A 1 87 ? -21.126 5.751 25.875 1.00 71.62 87 ARG A C 1
ATOM 629 O O . ARG A 1 87 ? -20.475 5.251 24.966 1.00 71.62 87 ARG A O 1
ATOM 636 N N . ILE A 1 88 ? -22.462 5.732 25.872 1.00 73.69 88 ILE A N 1
ATOM 637 C CA . ILE A 1 88 ? -23.252 5.099 24.796 1.00 73.69 88 ILE A CA 1
ATOM 638 C C . ILE A 1 88 ? -23.024 5.809 23.450 1.00 73.69 88 ILE A C 1
ATOM 640 O O . ILE A 1 88 ? -23.072 5.178 22.388 1.00 73.69 88 ILE A O 1
ATOM 644 N N . SER A 1 89 ? -22.811 7.127 23.466 1.00 80.06 89 SER A N 1
ATOM 645 C CA . SER A 1 89 ? -22.470 7.886 22.261 1.00 80.06 89 SER A CA 1
ATOM 646 C C . SER A 1 89 ? -21.094 7.485 21.717 1.00 80.06 89 SER A C 1
ATOM 648 O O . SER A 1 89 ? -20.943 7.322 20.506 1.00 80.06 89 SER A O 1
ATOM 650 N N . ASP A 1 90 ? -20.127 7.239 22.598 1.00 80.69 90 ASP A N 1
ATOM 651 C CA . ASP A 1 90 ? -18.759 6.880 22.236 1.00 80.69 90 ASP A CA 1
ATOM 652 C C . ASP A 1 90 ? -18.661 5.451 21.711 1.00 80.69 90 ASP A C 1
ATOM 654 O O . ASP A 1 90 ? -18.000 5.228 20.697 1.00 80.69 90 ASP A O 1
ATOM 658 N N . GLU A 1 91 ? -19.417 4.504 22.285 1.00 79.25 91 GLU A N 1
ATOM 659 C CA . GLU A 1 91 ? -19.528 3.148 21.726 1.00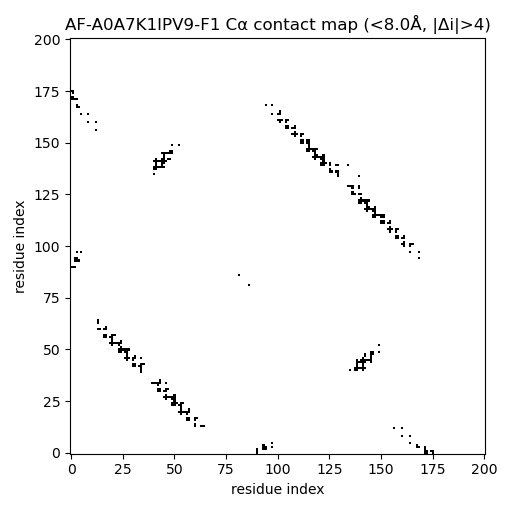 79.25 91 GLU A CA 1
ATOM 660 C C . GLU A 1 91 ? -20.025 3.190 20.268 1.00 79.25 91 GLU A C 1
ATOM 662 O O . GLU A 1 91 ? -19.484 2.513 19.389 1.00 79.25 91 GLU A O 1
ATOM 667 N N . ARG A 1 92 ? -21.036 4.029 19.987 1.00 82.69 92 ARG A N 1
ATOM 668 C CA . ARG A 1 92 ? -21.590 4.200 18.634 1.00 82.69 92 ARG A CA 1
ATOM 669 C C . ARG A 1 92 ? -20.608 4.877 17.683 1.00 82.69 92 ARG A C 1
ATOM 671 O O . ARG A 1 92 ? -20.501 4.461 16.529 1.00 82.69 92 ARG A O 1
ATOM 678 N N . LYS A 1 93 ? -19.884 5.900 18.146 1.00 85.25 93 LYS A N 1
ATOM 679 C CA . LYS A 1 93 ? -18.843 6.571 17.350 1.00 85.25 93 LYS A CA 1
ATOM 680 C C . LYS A 1 93 ? -17.717 5.602 16.993 1.00 85.25 93 LYS A C 1
ATOM 682 O O . LYS A 1 93 ? -17.292 5.582 15.841 1.00 85.25 93 LYS A O 1
ATOM 687 N N . ALA A 1 94 ? -17.271 4.782 17.942 1.00 83.56 94 ALA A N 1
ATOM 688 C CA . ALA A 1 94 ? -16.222 3.792 17.726 1.00 83.56 94 ALA A CA 1
ATOM 689 C C . ALA A 1 94 ? -16.638 2.711 16.717 1.00 83.56 94 ALA A C 1
ATOM 691 O O . ALA A 1 94 ? -15.882 2.407 15.798 1.00 83.56 94 ALA A O 1
ATOM 692 N N . GLN A 1 95 ? -17.872 2.203 16.799 1.00 85.62 95 GLN A N 1
ATOM 693 C CA . GLN A 1 95 ? -18.405 1.270 15.794 1.00 85.62 95 GLN A CA 1
ATOM 694 C C . GLN A 1 95 ? -18.493 1.902 14.406 1.00 85.62 95 GLN A C 1
ATOM 696 O O . GLN A 1 95 ? -18.018 1.326 13.431 1.00 85.62 95 GLN A O 1
ATOM 701 N N . ALA A 1 96 ? -19.031 3.122 14.310 1.00 87.56 96 ALA A N 1
ATOM 702 C CA . ALA A 1 96 ? -19.099 3.842 13.042 1.00 87.56 96 ALA A CA 1
ATOM 703 C C . ALA A 1 96 ? -17.701 4.118 12.457 1.00 87.56 96 ALA A C 1
ATOM 705 O O . ALA A 1 96 ? -17.525 4.093 11.235 1.00 87.56 96 ALA A O 1
ATOM 706 N N . LYS A 1 97 ? -16.700 4.360 13.316 1.00 88.19 97 LYS A N 1
ATOM 707 C CA . LYS A 1 97 ? -15.293 4.503 12.928 1.00 88.19 97 LYS A CA 1
ATOM 708 C C . LYS A 1 97 ? -14.746 3.191 12.361 1.00 88.19 97 LYS A C 1
ATOM 710 O O . LYS A 1 97 ? -14.216 3.216 11.252 1.00 88.19 97 LYS A O 1
ATOM 715 N N . ALA A 1 98 ? -14.929 2.071 13.060 1.00 87.19 98 ALA A N 1
ATOM 716 C CA . ALA A 1 98 ? -14.495 0.750 12.606 1.00 87.19 98 ALA A CA 1
ATOM 717 C C . ALA A 1 98 ? -15.135 0.365 11.259 1.00 87.19 98 ALA A C 1
ATOM 719 O O . ALA A 1 98 ? -14.429 -0.007 10.322 1.00 87.19 98 ALA A O 1
ATOM 720 N N . ASP A 1 99 ? -16.447 0.561 11.108 1.00 89.62 99 ASP A N 1
ATOM 721 C CA . ASP A 1 99 ? -17.168 0.302 9.855 1.00 89.62 99 ASP A CA 1
ATOM 722 C C . ASP A 1 99 ? -16.660 1.170 8.703 1.00 89.62 99 ASP A C 1
ATOM 724 O O . ASP A 1 99 ? -16.521 0.711 7.565 1.00 89.62 99 ASP A O 1
ATOM 728 N N . LYS A 1 100 ? -16.396 2.451 8.978 1.00 90.19 100 LYS A N 1
ATOM 729 C CA . LYS A 1 100 ? -15.847 3.374 7.985 1.00 90.19 100 LYS A CA 1
ATOM 730 C C . LYS A 1 100 ? -14.434 2.962 7.579 1.00 90.19 100 LYS A C 1
ATOM 732 O O . LYS A 1 100 ? -14.141 2.965 6.386 1.00 90.19 100 LYS A O 1
ATOM 737 N N . LEU A 1 101 ? -13.587 2.596 8.539 1.00 90.25 101 LEU A N 1
ATOM 738 C CA . LEU A 1 101 ? -12.223 2.138 8.289 1.00 90.25 101 LEU A CA 1
ATOM 739 C C . LEU A 1 101 ? -12.219 0.854 7.453 1.00 90.25 101 LEU A C 1
ATOM 741 O O . LEU A 1 101 ? -11.538 0.799 6.434 1.00 90.25 101 LEU A O 1
ATOM 745 N N . TYR A 1 102 ? -13.048 -0.131 7.811 1.00 92.12 102 TYR A N 1
ATOM 746 C CA . TYR A 1 102 ? -13.229 -1.354 7.028 1.00 92.12 102 TYR A CA 1
ATOM 747 C C . TYR A 1 102 ? -13.636 -1.051 5.581 1.00 92.12 102 TYR A C 1
ATOM 749 O O . TYR A 1 102 ? -13.026 -1.570 4.648 1.00 92.12 102 TYR A O 1
ATOM 757 N N . LYS A 1 103 ? -14.637 -0.183 5.377 1.00 92.31 103 LYS A N 1
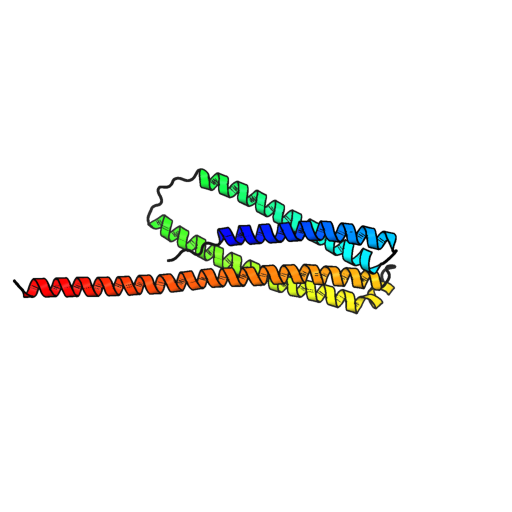ATOM 758 C CA . LYS A 1 103 ? -15.105 0.192 4.031 1.00 92.31 103 LYS A CA 1
ATOM 759 C C . LYS A 1 103 ? -14.013 0.874 3.212 1.00 92.31 103 LYS A C 1
ATOM 761 O O . LYS A 1 103 ? -13.890 0.581 2.027 1.00 92.31 103 LYS A O 1
ATOM 766 N N . LEU A 1 104 ? -13.234 1.763 3.831 1.00 91.88 104 LEU A N 1
ATOM 767 C CA . LEU A 1 104 ? -12.114 2.436 3.173 1.00 91.88 104 LEU A CA 1
ATOM 768 C C . LEU A 1 104 ? -11.033 1.436 2.751 1.00 91.88 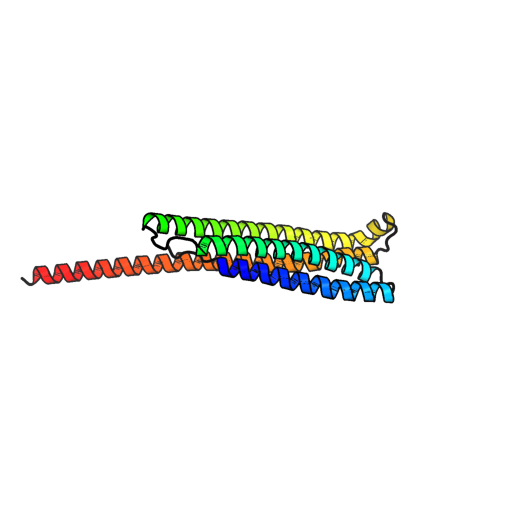104 LEU A C 1
ATOM 770 O O . LEU A 1 104 ? -10.645 1.436 1.588 1.00 91.88 104 LEU A O 1
ATOM 774 N N . LEU A 1 105 ? -10.610 0.548 3.655 1.00 91.94 105 LEU A N 1
ATOM 775 C CA . LEU A 1 105 ? -9.593 -0.470 3.369 1.00 91.94 105 LEU A CA 1
ATOM 776 C C . LEU A 1 105 ? -10.063 -1.468 2.304 1.00 91.94 105 LEU A C 1
ATOM 778 O O . LEU A 1 105 ? -9.322 -1.789 1.385 1.00 91.94 105 LEU A O 1
ATOM 782 N N . ALA A 1 106 ? -11.313 -1.932 2.378 1.00 92.56 106 ALA A N 1
ATOM 783 C CA . ALA A 1 106 ? -11.867 -2.848 1.383 1.00 92.56 106 ALA A CA 1
ATOM 784 C C . ALA A 1 106 ? -11.973 -2.198 -0.006 1.00 92.56 106 ALA A C 1
ATOM 786 O O . ALA A 1 106 ? -11.705 -2.846 -1.019 1.00 92.56 106 ALA A O 1
ATOM 787 N N . PHE A 1 107 ? -12.352 -0.918 -0.057 1.00 93.31 107 PHE A N 1
ATOM 788 C CA . PHE A 1 107 ? -12.392 -0.158 -1.302 1.00 93.31 107 PHE A CA 1
ATOM 789 C C . PHE A 1 107 ? -10.988 0.058 -1.882 1.00 93.31 107 PHE A C 1
ATOM 791 O O . PHE A 1 107 ? -10.792 -0.190 -3.071 1.00 93.31 107 PHE A O 1
ATOM 798 N N . ASN A 1 108 ? -10.008 0.447 -1.061 1.00 90.88 108 ASN A N 1
ATOM 799 C CA . ASN A 1 108 ? -8.625 0.609 -1.512 1.00 90.88 108 ASN A CA 1
ATOM 800 C C . ASN A 1 108 ? -8.017 -0.713 -1.986 1.00 90.88 108 ASN A C 1
ATOM 802 O O . ASN A 1 108 ? -7.501 -0.760 -3.096 1.00 90.88 108 ASN A O 1
ATOM 806 N N . ALA A 1 109 ? -8.214 -1.812 -1.255 1.00 91.62 109 ALA A N 1
ATOM 807 C CA . ALA A 1 109 ? -7.765 -3.127 -1.702 1.00 91.62 109 ALA A CA 1
ATOM 808 C C . ALA A 1 109 ? -8.336 -3.482 -3.092 1.00 91.62 109 ALA A C 1
ATOM 810 O O . ALA A 1 109 ? -7.642 -4.043 -3.938 1.00 91.62 109 ALA A O 1
ATOM 811 N N . ALA A 1 110 ? -9.593 -3.132 -3.383 1.00 90.00 110 ALA A N 1
ATOM 812 C CA . ALA A 1 110 ? -10.150 -3.328 -4.722 1.00 90.00 110 ALA A CA 1
ATOM 813 C C . ALA A 1 110 ? -9.467 -2.442 -5.784 1.00 90.00 110 ALA A C 1
ATOM 815 O O . ALA A 1 110 ? -9.212 -2.907 -6.898 1.00 90.00 110 ALA A O 1
ATOM 816 N N . LEU A 1 111 ? -9.141 -1.189 -5.450 1.00 93.12 111 LEU A N 1
ATOM 817 C CA . LEU A 1 111 ? -8.368 -0.302 -6.325 1.00 93.12 111 LEU A CA 1
ATOM 818 C C . LEU A 1 111 ? -6.950 -0.831 -6.576 1.00 93.12 111 LEU A C 1
ATOM 820 O O . LEU A 1 111 ? -6.474 -0.763 -7.710 1.00 93.12 111 LEU A O 1
ATOM 824 N N . ASP A 1 112 ? -6.302 -1.414 -5.571 1.00 92.62 112 ASP A N 1
ATOM 825 C CA . ASP A 1 112 ? -4.947 -1.957 -5.684 1.00 92.62 112 ASP A CA 1
ATOM 826 C C . ASP A 1 112 ? -4.876 -3.166 -6.620 1.00 92.62 112 ASP A C 1
ATOM 828 O O . ASP A 1 112 ? -3.926 -3.301 -7.393 1.00 92.62 112 ASP A O 1
ATOM 832 N N . VAL A 1 113 ? -5.922 -3.999 -6.663 1.00 94.38 113 VAL A N 1
ATOM 833 C CA . VAL A 1 113 ? -6.060 -5.028 -7.712 1.00 94.38 113 VAL A CA 1
ATOM 834 C C . VAL A 1 113 ? -6.059 -4.381 -9.101 1.00 94.38 113 VAL A C 1
ATOM 836 O O . VAL A 1 113 ? -5.434 -4.899 -10.029 1.00 94.38 113 VAL A O 1
ATOM 839 N N . GLY A 1 114 ? -6.709 -3.222 -9.240 1.00 94.81 114 GLY A N 1
ATOM 840 C CA . GLY A 1 114 ? -6.661 -2.401 -10.448 1.00 94.81 114 GLY A CA 1
ATOM 841 C C . GLY A 1 114 ? -5.245 -1.926 -10.786 1.00 94.81 114 GLY A C 1
ATOM 842 O O . GLY A 1 114 ? -4.843 -2.013 -11.946 1.00 94.81 114 GLY A O 1
ATOM 843 N N . TYR A 1 115 ? -4.457 -1.503 -9.794 1.00 95.00 115 TYR A N 1
ATOM 844 C CA . TYR A 1 115 ? -3.044 -1.152 -9.987 1.00 95.00 115 TYR A CA 1
ATOM 845 C C . TYR A 1 115 ? -2.209 -2.345 -10.451 1.00 95.00 115 TYR A C 1
ATOM 847 O O . TYR A 1 115 ? -1.466 -2.228 -11.427 1.00 95.00 115 TYR A O 1
ATOM 855 N N . VAL A 1 116 ? -2.365 -3.511 -9.820 1.00 97.44 116 VAL A N 1
ATOM 856 C CA . VAL A 1 116 ? -1.673 -4.740 -10.238 1.00 97.44 116 VAL A CA 1
ATOM 857 C C . VAL A 1 116 ? -2.034 -5.095 -11.677 1.00 97.44 116 VAL A C 1
ATOM 859 O O . VAL A 1 116 ? -1.147 -5.319 -12.505 1.00 97.44 116 VAL A O 1
ATOM 862 N N . ALA A 1 117 ? -3.327 -5.078 -12.003 1.00 97.88 117 ALA A N 1
ATOM 863 C CA . ALA A 1 117 ? -3.812 -5.337 -13.351 1.00 97.88 117 ALA A CA 1
ATOM 864 C C . ALA A 1 117 ? -3.255 -4.325 -14.363 1.00 97.88 117 ALA A C 1
ATOM 866 O O . ALA A 1 117 ? -2.829 -4.723 -15.446 1.00 97.88 117 ALA A O 1
ATOM 867 N N . ALA A 1 118 ? -3.185 -3.038 -14.012 1.00 97.38 118 ALA A N 1
ATOM 868 C CA . ALA A 1 118 ? -2.598 -2.001 -14.855 1.00 97.38 118 ALA A CA 1
ATOM 869 C C . ALA A 1 118 ? -1.090 -2.209 -15.069 1.00 97.38 118 ALA A C 1
ATOM 871 O O . ALA A 1 118 ? -0.598 -2.043 -16.189 1.00 97.38 118 ALA A O 1
ATOM 872 N N . GLY A 1 119 ? -0.354 -2.624 -14.035 1.00 97.88 119 GLY A N 1
ATOM 873 C CA . GLY A 1 119 ? 1.059 -2.987 -14.141 1.00 97.88 119 GLY A CA 1
ATOM 874 C C . GLY A 1 119 ? 1.276 -4.166 -15.092 1.00 97.88 119 GLY A C 1
ATOM 875 O O . GLY A 1 119 ? 2.081 -4.079 -16.023 1.00 97.88 119 GLY A O 1
ATOM 876 N N . VAL A 1 120 ? 0.486 -5.234 -14.939 1.00 98.38 120 VAL A N 1
ATOM 877 C CA . VAL A 1 120 ? 0.505 -6.398 -15.842 1.00 98.38 120 VAL A CA 1
ATOM 878 C C . VAL A 1 120 ? 0.131 -6.006 -17.269 1.00 98.38 120 VAL A C 1
ATOM 880 O O . VAL A 1 120 ? 0.852 -6.345 -18.207 1.00 98.38 120 VAL A O 1
ATOM 883 N N . ALA A 1 121 ? -0.939 -5.234 -17.452 1.00 98.12 121 ALA A N 1
ATOM 884 C CA . ALA A 1 121 ? -1.357 -4.742 -18.760 1.00 98.12 121 ALA A CA 1
ATOM 885 C C . ALA A 1 121 ? -0.263 -3.892 -19.423 1.00 98.12 121 ALA A C 1
ATOM 887 O O . ALA A 1 121 ? -0.020 -4.031 -20.620 1.00 98.12 121 ALA A O 1
ATOM 888 N N . THR A 1 122 ? 0.453 -3.071 -18.649 1.00 98.12 122 THR A N 1
ATOM 889 C CA . THR A 1 122 ? 1.592 -2.280 -19.137 1.00 98.12 122 THR A CA 1
ATOM 890 C C . THR A 1 122 ? 2.732 -3.177 -19.620 1.00 98.12 122 THR A C 1
ATOM 892 O O . THR A 1 122 ? 3.286 -2.927 -20.690 1.00 98.12 122 THR A O 1
ATOM 895 N N . MET A 1 123 ? 3.049 -4.255 -18.893 1.00 98.25 123 MET A N 1
ATOM 896 C CA . MET A 1 123 ? 4.055 -5.236 -19.326 1.00 98.25 123 MET A CA 1
ATOM 897 C C . MET A 1 123 ? 3.642 -5.940 -20.623 1.00 98.25 123 MET A C 1
ATOM 899 O O . MET A 1 123 ? 4.444 -6.040 -21.550 1.00 98.25 123 MET A O 1
ATOM 903 N N . LEU A 1 124 ? 2.383 -6.376 -20.728 1.00 97.94 124 LEU A N 1
ATOM 904 C CA . LEU A 1 124 ? 1.852 -7.012 -21.940 1.00 97.94 124 LEU A CA 1
ATOM 905 C C . LEU A 1 124 ? 1.825 -6.043 -23.136 1.00 97.94 124 LEU A C 1
ATOM 907 O O . LEU A 1 124 ? 2.068 -6.438 -24.276 1.00 97.94 124 LEU A O 1
ATOM 911 N N . ALA A 1 125 ? 1.586 -4.756 -22.879 1.00 97.38 125 ALA A N 1
ATOM 912 C CA . ALA A 1 125 ? 1.576 -3.695 -23.880 1.00 97.38 125 ALA A CA 1
ATOM 913 C C . ALA A 1 125 ? 2.964 -3.089 -24.167 1.00 97.38 125 ALA A C 1
ATOM 915 O O . ALA A 1 125 ? 3.059 -2.154 -24.968 1.00 97.38 125 ALA A O 1
ATOM 916 N N . ALA A 1 126 ? 4.046 -3.610 -23.577 1.00 96.94 126 ALA A N 1
ATOM 917 C CA . ALA A 1 126 ? 5.378 -3.012 -23.663 1.00 96.94 126 ALA A CA 1
ATOM 918 C C . ALA A 1 126 ? 5.884 -2.841 -25.107 1.00 96.94 126 ALA A C 1
ATOM 920 O O . ALA A 1 126 ? 6.427 -1.794 -25.456 1.00 96.94 126 ALA A O 1
ATOM 921 N N . GLY A 1 127 ? 5.664 -3.832 -25.978 1.00 95.31 127 GLY A N 1
ATOM 922 C CA . GLY A 1 127 ? 6.034 -3.750 -27.397 1.00 95.31 127 GLY A CA 1
ATOM 923 C C . GLY A 1 127 ? 5.291 -2.633 -28.149 1.00 95.31 127 GLY A C 1
ATOM 924 O O . GLY A 1 127 ? 5.933 -1.766 -28.746 1.00 95.31 127 GLY A O 1
ATOM 925 N N . PRO A 1 128 ? 3.944 -2.610 -28.127 1.00 95.81 128 PRO A N 1
ATOM 926 C CA . PRO A 1 128 ? 3.156 -1.499 -28.661 1.00 95.81 128 PRO A CA 1
ATOM 927 C C . PRO A 1 128 ? 3.527 -0.120 -28.094 1.00 95.81 128 PRO A C 1
ATOM 929 O O . PRO A 1 128 ? 3.629 0.838 -28.861 1.00 95.81 128 PRO A O 1
ATOM 932 N N . LEU A 1 129 ? 3.753 -0.009 -26.782 1.00 95.25 129 LEU A N 1
ATOM 933 C CA . LEU A 1 129 ? 4.118 1.250 -26.121 1.00 95.25 129 LEU A CA 1
ATOM 934 C C . LEU A 1 129 ? 5.515 1.732 -26.525 1.00 95.25 129 LEU A C 1
ATOM 936 O O . LEU A 1 129 ? 5.706 2.924 -26.765 1.00 95.25 129 LEU A O 1
ATOM 940 N N . SER A 1 130 ? 6.464 0.811 -26.692 1.00 95.50 130 SER A N 1
ATOM 941 C CA . SER A 1 130 ? 7.819 1.109 -27.168 1.00 95.50 130 SER A CA 1
ATOM 942 C C . SER A 1 130 ? 7.855 1.619 -28.611 1.00 95.50 130 SER A C 1
ATOM 944 O O . SER A 1 130 ? 8.712 2.412 -28.971 1.00 95.50 130 SER A O 1
ATOM 946 N N . ARG A 1 131 ? 6.896 1.236 -29.461 1.00 94.44 131 ARG A N 1
ATOM 947 C CA . ARG A 1 131 ? 6.794 1.818 -30.813 1.00 94.44 131 ARG A CA 1
ATOM 948 C C . ARG A 1 131 ? 6.239 3.242 -30.812 1.00 94.44 131 ARG A C 1
ATOM 950 O O . ARG A 1 131 ? 6.484 3.989 -31.752 1.00 94.44 131 ARG A O 1
ATOM 957 N N . ARG A 1 132 ? 5.457 3.603 -29.791 1.00 93.94 132 ARG A N 1
ATOM 958 C CA . ARG A 1 132 ? 4.811 4.924 -29.662 1.00 93.94 132 ARG A CA 1
ATOM 959 C C . ARG A 1 132 ? 5.641 5.930 -28.881 1.00 93.94 132 ARG A C 1
ATOM 961 O O . ARG A 1 132 ? 5.442 7.130 -29.017 1.00 93.94 132 ARG A O 1
ATOM 968 N N . THR A 1 133 ? 6.525 5.440 -28.030 1.00 86.69 133 THR A N 1
ATOM 969 C CA . THR A 1 133 ? 7.362 6.246 -27.150 1.00 86.69 133 THR A CA 1
ATOM 970 C C . THR A 1 133 ? 8.779 5.765 -27.378 1.00 86.69 133 THR A C 1
ATOM 972 O O . THR A 1 133 ? 8.995 4.564 -27.325 1.00 86.69 133 THR A O 1
ATOM 975 N N . SER A 1 134 ? 9.747 6.643 -27.638 1.00 89.38 134 SER A N 1
ATOM 976 C CA . SER A 1 134 ? 11.143 6.272 -27.958 1.00 89.38 134 SER A CA 1
ATOM 977 C C . SER A 1 134 ? 11.900 5.547 -26.823 1.00 89.38 134 SER A C 1
ATOM 979 O O . SER A 1 134 ? 13.126 5.547 -26.792 1.00 89.38 134 SER A O 1
ATOM 981 N N . ARG A 1 135 ? 11.178 4.960 -25.864 1.00 92.94 135 ARG A N 1
ATOM 982 C CA . ARG A 1 135 ? 11.654 4.104 -24.785 1.00 92.94 135 ARG A CA 1
ATOM 983 C C . ARG A 1 135 ? 11.653 2.640 -25.236 1.00 92.94 135 ARG A C 1
ATOM 985 O O . ARG A 1 135 ? 10.703 2.198 -25.891 1.00 92.94 135 ARG A O 1
ATOM 992 N N . PRO A 1 136 ? 12.667 1.853 -24.860 1.00 96.12 136 PRO A N 1
ATOM 993 C CA . PRO A 1 136 ? 12.712 0.429 -25.168 1.00 96.12 136 PRO A CA 1
ATOM 994 C C . PRO A 1 136 ? 11.611 -0.344 -24.425 1.00 96.12 136 PRO A C 1
ATOM 996 O O . PRO A 1 136 ? 11.204 0.013 -23.319 1.00 96.12 136 PRO A O 1
ATOM 999 N N . ALA A 1 137 ? 11.147 -1.450 -25.012 1.00 96.88 137 ALA A N 1
ATOM 1000 C CA . ALA A 1 137 ? 10.103 -2.291 -24.419 1.00 96.88 137 ALA A CA 1
ATOM 1001 C C . ALA A 1 137 ? 10.487 -2.824 -23.028 1.00 96.88 137 ALA A C 1
ATOM 1003 O O . ALA A 1 137 ? 9.637 -2.906 -22.147 1.00 96.88 137 ALA A O 1
ATOM 1004 N N . SER A 1 138 ? 11.768 -3.116 -22.791 1.00 96.94 138 SER A N 1
ATOM 1005 C CA . SER A 1 138 ? 12.260 -3.554 -21.481 1.00 96.94 138 SER A CA 1
ATOM 1006 C C . SER A 1 138 ? 12.070 -2.497 -20.387 1.00 96.94 138 SER A C 1
ATOM 1008 O O . SER A 1 138 ? 11.787 -2.860 -19.250 1.00 96.94 138 SER A O 1
ATOM 1010 N N . GLU A 1 139 ? 12.137 -1.203 -20.711 1.00 97.62 139 GLU A N 1
ATOM 1011 C CA . GLU A 1 139 ? 11.835 -0.129 -19.755 1.00 97.62 139 GLU A CA 1
ATOM 1012 C C . GLU A 1 139 ? 10.346 -0.100 -19.397 1.00 97.62 139 GLU A C 1
ATOM 1014 O O . GLU A 1 139 ? 10.004 -0.007 -18.220 1.00 97.62 139 GLU A O 1
ATOM 1019 N N . TRP A 1 140 ? 9.454 -0.279 -20.379 1.00 98.06 140 TRP A N 1
ATOM 1020 C CA . TRP A 1 140 ? 8.014 -0.430 -20.132 1.00 98.06 140 TRP A CA 1
ATOM 1021 C C . TRP A 1 140 ? 7.682 -1.669 -19.300 1.00 98.06 140 TRP A C 1
ATOM 1023 O O . TRP A 1 140 ? 6.815 -1.601 -18.431 1.00 98.06 140 TRP A O 1
ATOM 1033 N N . MET A 1 141 ? 8.399 -2.776 -19.514 1.00 98.12 141 MET A N 1
ATOM 1034 C CA . MET A 1 141 ? 8.288 -3.953 -18.652 1.00 98.12 141 MET A CA 1
ATOM 1035 C C . MET A 1 141 ? 8.710 -3.630 -17.216 1.00 98.12 141 MET A C 1
ATOM 1037 O O . MET A 1 141 ? 8.015 -4.019 -16.284 1.00 98.12 141 MET A O 1
ATOM 1041 N N . GLY A 1 142 ? 9.801 -2.880 -17.032 1.00 98.00 142 GLY A N 1
ATOM 1042 C CA . GLY A 1 142 ? 10.252 -2.424 -15.716 1.00 98.00 142 GLY A CA 1
ATOM 1043 C C . GLY A 1 142 ? 9.223 -1.539 -15.018 1.00 98.00 142 GLY A C 1
ATOM 1044 O O . GLY A 1 142 ? 8.911 -1.761 -13.852 1.00 98.00 142 GLY A O 1
ATOM 1045 N N . ILE A 1 143 ? 8.640 -0.582 -15.747 1.00 98.00 143 ILE A N 1
ATOM 1046 C CA . ILE A 1 143 ? 7.557 0.276 -15.248 1.00 98.00 143 ILE A CA 1
ATOM 1047 C C . ILE A 1 143 ? 6.360 -0.577 -14.811 1.00 98.00 143 ILE A C 1
ATOM 1049 O O . ILE A 1 143 ? 5.890 -0.448 -13.683 1.00 98.00 143 ILE A O 1
ATOM 1053 N N . GLY A 1 144 ? 5.881 -1.474 -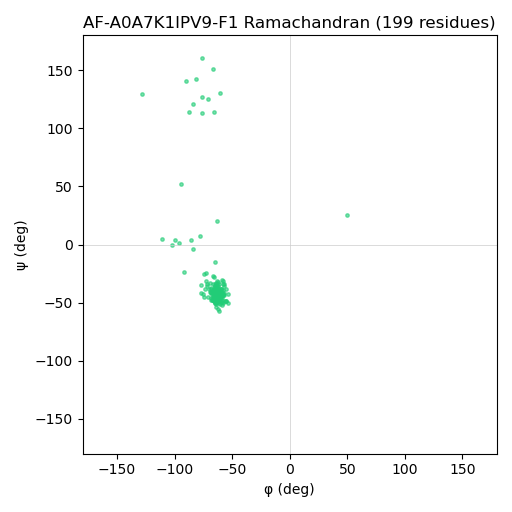15.675 1.00 98.00 144 GLY A N 1
ATOM 1054 C CA . GLY A 1 144 ? 4.732 -2.320 -15.362 1.00 98.00 144 GLY A CA 1
ATOM 1055 C C . GLY A 1 144 ? 4.982 -3.252 -14.173 1.00 98.00 144 GLY A C 1
ATOM 1056 O O . GLY A 1 144 ? 4.128 -3.366 -13.296 1.00 98.00 144 GLY A O 1
ATOM 1057 N N . ALA A 1 145 ? 6.173 -3.851 -14.091 1.00 98.44 145 ALA A N 1
ATOM 1058 C CA . ALA A 1 145 ? 6.581 -4.678 -12.958 1.00 98.44 145 ALA A CA 1
ATOM 1059 C C . ALA A 1 145 ? 6.637 -3.867 -11.655 1.00 98.44 145 ALA A C 1
ATOM 1061 O O . ALA A 1 145 ? 6.164 -4.337 -10.624 1.00 98.44 145 ALA A O 1
ATOM 1062 N N . GLY A 1 146 ? 7.163 -2.640 -11.703 1.00 97.81 146 GLY A N 1
ATOM 1063 C CA . GLY A 1 146 ? 7.204 -1.741 -10.553 1.00 97.81 146 GLY A CA 1
ATOM 1064 C C . GLY A 1 146 ? 5.803 -1.424 -10.037 1.00 97.81 146 GLY A C 1
ATOM 1065 O O . GLY A 1 146 ? 5.528 -1.649 -8.865 1.00 97.81 146 GLY A O 1
ATOM 1066 N N . VAL A 1 147 ? 4.889 -1.002 -10.917 1.00 97.88 147 VAL A N 1
ATOM 1067 C CA . VAL A 1 147 ? 3.484 -0.739 -10.549 1.00 97.88 147 VAL A CA 1
ATOM 1068 C C . VAL A 1 147 ? 2.818 -1.984 -9.956 1.00 97.88 147 VAL A C 1
ATOM 1070 O O . VAL A 1 147 ? 2.145 -1.886 -8.935 1.00 97.88 147 VAL A O 1
ATOM 1073 N N . ALA A 1 148 ? 3.031 -3.160 -10.555 1.00 98.06 148 ALA A N 1
ATOM 1074 C CA . ALA A 1 148 ? 2.428 -4.399 -10.074 1.00 98.06 148 ALA A CA 1
ATOM 1075 C C . ALA A 1 148 ? 2.946 -4.823 -8.691 1.00 98.06 148 ALA A C 1
ATOM 1077 O O . ALA A 1 148 ? 2.159 -5.257 -7.856 1.00 98.06 148 ALA A O 1
ATOM 1078 N N . VAL A 1 149 ? 4.248 -4.679 -8.424 1.00 97.62 149 VAL A N 1
ATOM 1079 C CA . VAL A 1 149 ? 4.831 -5.000 -7.110 1.00 97.62 149 VAL A CA 1
ATOM 1080 C C . VAL A 1 149 ? 4.328 -4.037 -6.036 1.00 97.62 149 VAL A C 1
ATOM 1082 O O . VAL A 1 149 ? 3.930 -4.489 -4.965 1.00 97.62 149 VAL A O 1
ATOM 1085 N N . GLN A 1 150 ? 4.309 -2.732 -6.323 1.00 95.69 150 GLN A N 1
ATOM 1086 C CA . GLN A 1 150 ? 3.840 -1.727 -5.364 1.00 95.69 150 GLN A CA 1
ATOM 1087 C C . GLN A 1 150 ? 2.343 -1.895 -5.070 1.00 95.69 150 GLN A C 1
ATOM 1089 O O . GLN A 1 150 ? 1.958 -1.998 -3.909 1.00 95.69 150 GLN A O 1
ATOM 1094 N N . GLY A 1 151 ? 1.512 -2.050 -6.107 1.00 95.56 151 GLY A N 1
ATOM 1095 C CA . GLY A 1 151 ? 0.085 -2.335 -5.934 1.00 95.56 151 GLY A CA 1
ATOM 1096 C C . GLY A 1 151 ? -0.174 -3.666 -5.222 1.00 95.56 151 GLY A C 1
ATOM 1097 O O . GLY A 1 151 ? -1.077 -3.762 -4.401 1.00 95.56 151 GLY A O 1
ATOM 1098 N N . GLY A 1 152 ? 0.646 -4.692 -5.470 1.00 97.25 152 GLY A N 1
ATOM 1099 C CA . GLY A 1 152 ? 0.518 -5.988 -4.801 1.00 97.25 152 GLY A CA 1
ATOM 1100 C C . GLY A 1 152 ? 0.791 -5.914 -3.298 1.00 97.25 152 GLY A C 1
ATOM 1101 O O . GLY A 1 152 ? 0.097 -6.566 -2.518 1.00 97.25 152 GLY A O 1
ATOM 1102 N N . PHE A 1 153 ? 1.768 -5.102 -2.887 1.00 95.50 153 PHE A N 1
ATOM 1103 C CA . PHE A 1 153 ? 2.020 -4.834 -1.474 1.00 95.50 153 PHE A CA 1
ATOM 1104 C C . PHE A 1 153 ? 0.847 -4.094 -0.818 1.00 95.50 153 PHE A C 1
ATOM 1106 O O . PHE A 1 153 ? 0.356 -4.555 0.212 1.00 95.50 153 PHE A O 1
ATOM 1113 N N . LEU A 1 154 ? 0.379 -2.993 -1.421 1.00 93.94 154 LEU A N 1
ATOM 1114 C CA . LEU A 1 154 ? -0.724 -2.189 -0.877 1.00 93.94 154 LEU A CA 1
ATOM 1115 C C . LEU A 1 154 ? -2.009 -3.009 -0.751 1.00 93.94 154 LEU A C 1
ATOM 1117 O O . LEU A 1 154 ? -2.606 -3.052 0.322 1.00 93.94 154 LEU A O 1
ATOM 1121 N N . TRP A 1 155 ? -2.328 -3.803 -1.776 1.00 96.62 155 TRP A N 1
ATOM 1122 C CA . TRP A 1 155 ? -3.446 -4.737 -1.726 1.00 96.62 155 TRP A CA 1
ATOM 1123 C C . TRP A 1 155 ? -3.345 -5.700 -0.537 1.00 96.62 155 TRP A C 1
ATOM 1125 O O . TRP A 1 155 ? -4.320 -5.909 0.188 1.00 96.62 155 TRP A O 1
ATOM 1135 N N . ALA A 1 156 ? -2.174 -6.316 -0.340 1.00 95.81 156 ALA A N 1
ATOM 1136 C CA . ALA A 1 156 ? -1.966 -7.273 0.741 1.00 95.81 156 ALA A CA 1
ATOM 1137 C C . ALA A 1 156 ? -2.085 -6.603 2.116 1.00 95.81 156 ALA A C 1
ATOM 1139 O O . ALA A 1 156 ? -2.665 -7.190 3.036 1.00 95.81 156 ALA A O 1
ATOM 1140 N N . LEU A 1 157 ? -1.567 -5.381 2.247 1.00 94.69 157 LEU A N 1
ATOM 1141 C CA . LEU A 1 157 ? -1.674 -4.569 3.452 1.00 94.69 157 LEU A CA 1
ATOM 1142 C C . LEU A 1 157 ? -3.146 -4.263 3.758 1.00 94.69 157 LEU A C 1
ATOM 1144 O O . LEU A 1 157 ? -3.654 -4.684 4.800 1.00 94.69 157 LEU A O 1
ATOM 1148 N N . ASP A 1 158 ? -3.860 -3.645 2.822 1.00 93.88 158 ASP A N 1
ATOM 1149 C CA . ASP A 1 158 ? -5.244 -3.212 3.012 1.00 93.88 158 ASP A CA 1
ATOM 1150 C C . ASP A 1 158 ? -6.194 -4.392 3.236 1.00 93.88 158 ASP A C 1
ATOM 1152 O O . ASP A 1 158 ? -7.044 -4.352 4.129 1.00 93.88 158 ASP A O 1
ATOM 1156 N N . ALA A 1 159 ? -6.005 -5.501 2.516 1.00 94.44 159 ALA A N 1
ATOM 1157 C CA . ALA A 1 159 ? -6.771 -6.723 2.740 1.00 94.44 159 ALA A CA 1
ATOM 1158 C C . ALA A 1 159 ? -6.507 -7.333 4.127 1.00 94.44 159 ALA A C 1
ATOM 1160 O O . ALA A 1 159 ? -7.431 -7.848 4.765 1.00 94.44 159 ALA A O 1
ATOM 1161 N N . THR A 1 160 ? -5.262 -7.284 4.611 1.00 95.88 160 THR A N 1
ATOM 1162 C CA . THR A 1 160 ? -4.904 -7.790 5.944 1.00 95.88 160 THR A CA 1
ATOM 1163 C C . THR A 1 160 ? -5.548 -6.942 7.034 1.00 95.88 160 THR A C 1
ATOM 1165 O O . THR A 1 160 ? -6.188 -7.489 7.934 1.00 95.88 160 THR A O 1
ATOM 1168 N N . PHE A 1 161 ? -5.450 -5.617 6.936 1.00 94.44 161 PHE A N 1
ATOM 1169 C CA . PHE A 1 161 ? -6.049 -4.715 7.918 1.00 94.44 161 PHE A CA 1
ATOM 1170 C C . PHE A 1 161 ? -7.580 -4.743 7.873 1.00 94.44 161 PHE A C 1
ATOM 1172 O O . PHE A 1 161 ? -8.209 -4.789 8.928 1.00 94.44 161 PHE A O 1
ATOM 1179 N N . ALA A 1 162 ? -8.197 -4.835 6.691 1.00 94.00 162 ALA A N 1
ATOM 1180 C CA . ALA A 1 162 ? -9.647 -5.000 6.573 1.00 94.00 162 ALA A CA 1
ATOM 1181 C C . ALA A 1 162 ? -10.139 -6.267 7.295 1.00 94.00 162 ALA A C 1
ATOM 1183 O O . ALA A 1 162 ? -11.154 -6.232 7.993 1.00 94.00 162 ALA A O 1
ATOM 1184 N N . ARG A 1 163 ? -9.403 -7.383 7.178 1.00 94.19 163 ARG A N 1
ATOM 1185 C CA . ARG A 1 163 ? -9.719 -8.625 7.904 1.00 94.19 163 ARG A CA 1
ATOM 1186 C C . ARG A 1 163 ? -9.589 -8.456 9.416 1.00 94.19 163 ARG A C 1
ATOM 1188 O O . ARG A 1 163 ? -10.475 -8.911 10.132 1.00 94.19 163 ARG A O 1
ATOM 1195 N N . ARG A 1 164 ? -8.537 -7.784 9.895 1.00 94.12 164 ARG A N 1
ATOM 1196 C CA . ARG A 1 164 ? -8.338 -7.525 11.332 1.00 94.12 164 ARG A CA 1
ATOM 1197 C C . ARG A 1 164 ? -9.451 -6.657 11.916 1.00 94.12 164 ARG A C 1
ATOM 1199 O O . ARG A 1 164 ? -10.004 -7.005 12.952 1.00 94.12 164 ARG A O 1
ATOM 1206 N N . VAL A 1 165 ? -9.852 -5.589 11.221 1.00 92.50 165 VAL A N 1
ATOM 1207 C CA . VAL A 1 165 ? -10.988 -4.752 11.650 1.00 92.50 165 VAL A CA 1
ATOM 1208 C C . VAL A 1 165 ? -12.273 -5.583 11.735 1.00 92.50 165 VAL A C 1
ATOM 1210 O O . VAL A 1 165 ? -13.000 -5.491 12.719 1.00 92.50 165 VAL A O 1
ATOM 1213 N N . ALA A 1 166 ? -12.534 -6.449 10.750 1.00 90.88 166 ALA A N 1
ATOM 1214 C CA . ALA A 1 166 ? -13.705 -7.326 10.774 1.00 90.88 166 ALA A CA 1
ATOM 1215 C C . ALA A 1 166 ? -13.686 -8.326 11.950 1.00 90.88 166 ALA A C 1
ATOM 1217 O O . ALA A 1 166 ? -14.739 -8.605 12.525 1.00 90.88 166 ALA A O 1
ATOM 1218 N N . GLN A 1 167 ? -12.510 -8.841 12.328 1.00 91.38 167 GLN A N 1
ATOM 1219 C CA . GLN A 1 167 ? -12.341 -9.728 13.486 1.00 91.38 167 GLN A CA 1
ATOM 1220 C C . GLN A 1 167 ? -12.633 -9.007 14.805 1.00 91.38 167 GLN A C 1
ATOM 1222 O O . GLN A 1 167 ? -13.448 -9.499 15.581 1.00 91.38 167 GLN A O 1
ATOM 1227 N N . ILE A 1 168 ? -12.066 -7.812 15.011 1.00 88.50 168 ILE A N 1
ATOM 1228 C CA . ILE A 1 168 ? -12.325 -6.992 16.208 1.00 88.50 168 ILE A CA 1
ATOM 1229 C C . ILE A 1 168 ? -13.823 -6.696 16.338 1.00 88.50 168 ILE A C 1
ATOM 1231 O O . ILE A 1 168 ? -14.409 -6.844 17.413 1.00 88.50 168 ILE A O 1
ATOM 1235 N N . SER A 1 169 ? -14.480 -6.346 15.230 1.00 86.62 169 SER A N 1
ATOM 1236 C CA . SER A 1 169 ? -15.928 -6.139 15.218 1.00 86.62 169 SER A CA 1
ATOM 1237 C C . SER A 1 169 ? -16.694 -7.411 15.607 1.00 86.62 169 SER A C 1
ATOM 1239 O O . SER A 1 169 ? -17.610 -7.338 16.425 1.00 86.62 169 SER A O 1
ATOM 1241 N N . ALA A 1 170 ? -16.315 -8.586 15.096 1.00 87.25 170 ALA A N 1
ATOM 1242 C CA . ALA A 1 170 ? -16.974 -9.851 15.434 1.00 87.25 170 ALA A CA 1
ATOM 1243 C C . ALA A 1 170 ? -16.797 -10.244 16.915 1.00 87.25 170 ALA A C 1
ATOM 1245 O O . ALA A 1 170 ? -17.766 -10.632 17.572 1.00 87.25 170 ALA A O 1
ATOM 1246 N N . GLU A 1 171 ? -15.590 -10.092 17.463 1.00 87.31 171 GLU A N 1
ATOM 1247 C CA . GLU A 1 171 ? -15.285 -10.364 18.875 1.00 87.31 171 GLU A CA 1
ATOM 1248 C C . GLU A 1 171 ? -16.055 -9.424 19.813 1.00 87.31 171 GLU A C 1
ATOM 1250 O O . GLU A 1 171 ? -16.593 -9.846 20.845 1.00 87.31 171 GLU A O 1
ATOM 1255 N N . SER A 1 172 ? -16.196 -8.155 19.420 1.00 84.44 172 SER A N 1
ATOM 1256 C CA . SER A 1 172 ? -16.975 -7.170 20.173 1.00 84.44 172 SER A CA 1
ATOM 1257 C C . SER A 1 172 ? -18.473 -7.513 20.250 1.00 84.44 172 SER A C 1
ATOM 1259 O O . SER A 1 172 ? -19.135 -7.279 21.266 1.00 84.44 172 SER A O 1
ATOM 1261 N N . VAL A 1 173 ? -19.013 -8.136 19.197 1.00 83.06 173 VAL A N 1
ATOM 1262 C CA . VAL A 1 173 ? -20.405 -8.601 19.151 1.00 83.06 173 VAL A CA 1
ATOM 1263 C C . VAL A 1 173 ? -20.585 -9.868 19.990 1.00 83.06 173 VAL A C 1
ATOM 1265 O O . VAL A 1 173 ? -21.562 -9.977 20.736 1.00 83.06 173 VAL A O 1
ATOM 1268 N N . HIS A 1 174 ? -19.645 -10.814 19.908 1.00 83.44 174 HIS A N 1
ATOM 1269 C CA . HIS A 1 174 ? -19.716 -12.076 20.648 1.00 83.44 174 HIS A CA 1
ATOM 1270 C C . HIS A 1 174 ? -19.622 -11.861 22.167 1.00 83.44 174 HIS A C 1
ATOM 1272 O O . HIS A 1 174 ? -20.497 -12.302 22.912 1.00 83.44 174 HIS A O 1
ATOM 1278 N N . SER A 1 175 ? -18.638 -11.077 22.619 1.00 82.56 175 SER A N 1
ATOM 1279 C CA . SER A 1 175 ? -18.458 -10.726 24.038 1.00 82.56 175 SER A CA 1
ATOM 1280 C C . SER A 1 175 ? -19.684 -10.039 24.654 1.00 82.56 175 SER A C 1
ATOM 1282 O O . SER A 1 175 ? -20.018 -10.254 25.825 1.00 82.56 175 SER A O 1
ATOM 1284 N N . TRP A 1 176 ? -20.406 -9.239 23.866 1.00 79.56 176 TRP A N 1
ATOM 1285 C CA . TRP A 1 176 ? -21.652 -8.620 24.306 1.00 79.56 176 TRP A CA 1
ATOM 1286 C C . TRP A 1 176 ? -22.776 -9.641 24.519 1.00 79.56 176 TRP A C 1
ATOM 1288 O O . TRP A 1 176 ? -23.503 -9.552 25.515 1.00 79.56 176 TRP A O 1
ATOM 1298 N N . HIS A 1 177 ? -22.918 -10.611 23.613 1.00 81.19 177 HIS A N 1
ATOM 1299 C CA . HIS A 1 177 ? -23.919 -11.672 23.733 1.00 81.19 177 HIS A CA 1
ATOM 1300 C C . HIS A 1 177 ? -23.695 -12.526 24.987 1.00 81.19 177 HIS A C 1
ATOM 1302 O O . HIS A 1 177 ? -24.645 -12.763 25.742 1.00 81.19 177 HIS A O 1
ATOM 1308 N N . ASP A 1 178 ? -22.449 -12.906 25.261 1.00 86.44 178 ASP A N 1
ATOM 1309 C CA . ASP A 1 178 ? -22.094 -13.684 26.451 1.00 86.44 178 ASP A CA 1
ATOM 1310 C C . ASP A 1 178 ? -22.371 -12.904 27.738 1.00 86.44 178 ASP A C 1
ATOM 1312 O O . ASP A 1 178 ? -23.019 -13.413 28.657 1.00 86.44 178 ASP A O 1
ATOM 1316 N N . SER A 1 179 ? -21.974 -11.629 27.779 1.00 85.06 179 SER A N 1
ATOM 1317 C CA . SER A 1 179 ? -22.196 -10.757 28.940 1.00 85.06 179 SER A CA 1
ATOM 1318 C C . SER A 1 179 ? -23.684 -10.599 29.271 1.00 85.06 179 SER A C 1
ATOM 1320 O O . SER A 1 179 ? -24.079 -10.649 30.439 1.00 85.06 179 SER A O 1
ATOM 1322 N N . ARG A 1 180 ? -24.541 -10.443 28.250 1.00 85.12 180 ARG A N 1
ATOM 1323 C CA . ARG A 1 180 ? -26.000 -10.362 28.440 1.00 85.12 180 ARG A CA 1
ATOM 1324 C C . ARG A 1 180 ? -26.590 -11.670 28.943 1.00 85.12 180 ARG A C 1
ATOM 1326 O O . ARG A 1 180 ? -27.468 -11.640 29.803 1.00 85.12 180 ARG A O 1
ATOM 1333 N N . THR A 1 181 ? -26.118 -12.794 28.417 1.00 88.81 181 THR A N 1
ATOM 1334 C CA . THR A 1 181 ? -26.602 -14.120 28.814 1.00 88.81 181 THR A CA 1
ATOM 1335 C C . THR A 1 181 ? -26.272 -14.387 30.281 1.00 88.81 181 THR A C 1
ATOM 1337 O O . THR A 1 181 ? -27.176 -14.685 31.061 1.00 88.81 181 THR A O 1
ATOM 1340 N N . GLN A 1 182 ? -25.029 -14.127 30.697 1.00 88.88 182 GLN A N 1
ATOM 1341 C CA . GLN A 1 182 ? -24.612 -14.250 32.098 1.00 88.88 182 GLN A CA 1
ATOM 1342 C C . GLN A 1 182 ? -25.397 -13.319 33.034 1.00 88.88 182 GLN A C 1
ATOM 1344 O O . GLN A 1 182 ? -25.767 -13.718 34.137 1.00 88.88 182 GLN A O 1
ATOM 1349 N N . ALA A 1 183 ? -25.687 -12.083 32.615 1.00 88.50 183 ALA A N 1
ATOM 1350 C CA . ALA A 1 183 ? -26.487 -11.156 33.416 1.00 88.50 183 ALA A CA 1
ATOM 1351 C C . ALA A 1 183 ? -27.926 -11.661 33.623 1.00 88.50 183 ALA A C 1
ATOM 1353 O O . ALA A 1 183 ? -28.454 -11.592 34.733 1.00 88.50 183 ALA A O 1
ATOM 1354 N N . ILE A 1 184 ? -28.547 -12.212 32.574 1.00 92.12 184 ILE A N 1
ATOM 1355 C CA . ILE A 1 184 ? -29.887 -12.809 32.655 1.00 92.12 184 ILE A CA 1
ATOM 1356 C C . ILE A 1 184 ? -29.879 -14.033 33.577 1.00 92.12 184 ILE A C 1
ATOM 1358 O O . ILE A 1 184 ? -30.787 -14.182 34.393 1.00 92.12 184 ILE A O 1
ATOM 1362 N N . GLU A 1 185 ? -28.868 -14.896 33.483 1.00 93.06 185 GLU A N 1
ATOM 1363 C CA . GLU A 1 185 ? -28.736 -16.061 34.366 1.00 93.06 185 GLU A CA 1
ATOM 1364 C C . GLU A 1 185 ? -28.555 -15.658 35.833 1.00 93.06 185 GLU A C 1
ATOM 1366 O O . GLU A 1 185 ? -29.247 -16.192 36.703 1.00 93.06 185 GLU A O 1
ATOM 1371 N N . ARG A 1 186 ? -27.716 -14.652 36.114 1.00 91.81 186 ARG A N 1
ATOM 1372 C CA . ARG A 1 186 ? -27.558 -14.094 37.468 1.00 91.81 186 ARG A CA 1
ATOM 1373 C C . ARG A 1 186 ? -28.870 -13.533 38.012 1.00 91.81 186 ARG A C 1
ATOM 1375 O O . ARG A 1 186 ? -29.209 -13.801 39.161 1.00 91.81 186 ARG A O 1
ATOM 1382 N N . LEU A 1 187 ? -29.633 -12.799 37.198 1.00 93.19 187 LEU A N 1
ATOM 1383 C CA . LEU A 1 187 ? -30.939 -12.267 37.603 1.00 93.19 187 LEU A CA 1
ATOM 1384 C C . LEU A 1 187 ? -31.946 -13.380 37.911 1.00 93.19 187 LEU A C 1
ATOM 1386 O O . LEU A 1 187 ? -32.622 -13.321 38.935 1.00 93.19 187 LEU A O 1
ATOM 1390 N N . LYS A 1 188 ? -32.017 -14.420 37.071 1.00 93.12 188 LYS A N 1
ATOM 1391 C CA . LYS A 1 188 ? -32.872 -15.592 37.323 1.00 93.12 188 LYS A CA 1
ATOM 1392 C C . LYS A 1 188 ? -32.515 -16.274 38.644 1.00 93.12 188 LYS A C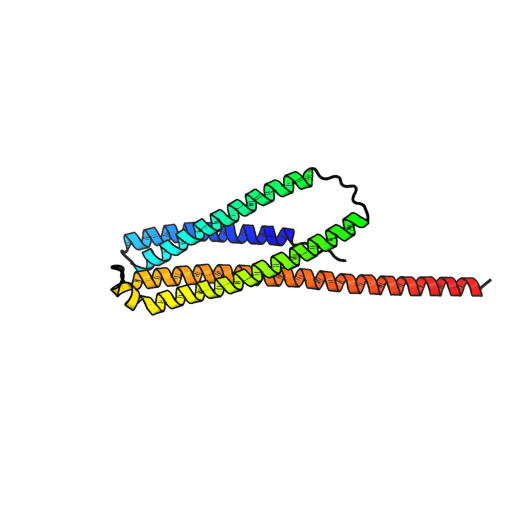 1
ATOM 1394 O O . LYS A 1 188 ? -33.414 -16.611 39.414 1.00 93.12 188 LYS A O 1
ATOM 1399 N N . HIS A 1 189 ? -31.222 -16.441 38.923 1.00 91.81 189 HIS A N 1
ATOM 1400 C CA . HIS A 1 189 ? -30.757 -17.027 40.177 1.00 91.81 189 HIS A CA 1
ATOM 1401 C C . HIS A 1 189 ? -31.168 -16.172 41.383 1.00 91.81 189 HIS A C 1
ATOM 1403 O O . HIS A 1 189 ? -31.739 -16.701 42.331 1.00 91.81 189 HIS A O 1
ATOM 1409 N N . LEU A 1 190 ? -30.948 -14.853 41.335 1.00 93.12 190 LEU A N 1
ATOM 1410 C CA . LEU A 1 190 ? -31.317 -13.937 42.423 1.00 93.12 190 LEU A CA 1
ATOM 1411 C C . LEU A 1 190 ? -32.822 -13.955 42.725 1.00 93.12 190 LEU A C 1
ATOM 1413 O O . LEU A 1 190 ? -33.205 -14.018 43.890 1.00 93.12 190 LEU A O 1
ATOM 1417 N N . ILE A 1 191 ? -33.669 -13.954 41.691 1.00 90.81 191 ILE A N 1
ATOM 1418 C CA . ILE A 1 191 ? -35.130 -14.042 41.852 1.00 90.81 191 ILE A CA 1
ATOM 1419 C C . ILE A 1 191 ? -35.525 -15.377 42.498 1.00 90.81 191 ILE A C 1
ATOM 1421 O O . ILE A 1 191 ? -36.349 -15.399 43.408 1.00 90.81 191 ILE A O 1
ATOM 1425 N N . THR A 1 192 ? -34.912 -16.481 42.063 1.00 92.62 192 THR A N 1
ATOM 1426 C CA . THR A 1 192 ? -35.198 -17.821 42.601 1.00 92.62 192 THR A CA 1
ATOM 1427 C C . THR A 1 192 ? -34.801 -17.927 44.076 1.00 92.62 192 THR A C 1
ATOM 1429 O O . THR A 1 192 ? -35.580 -18.419 44.889 1.00 92.62 192 THR A O 1
ATOM 1432 N N . THR A 1 193 ? -33.621 -17.415 44.449 1.00 91.12 193 THR A N 1
ATOM 1433 C CA . THR A 1 193 ? -33.170 -17.380 45.849 1.00 91.12 193 THR A CA 1
ATOM 1434 C C . THR A 1 193 ? -34.086 -16.513 46.717 1.00 91.12 193 THR A C 1
ATOM 1436 O O . THR A 1 193 ? -34.453 -16.935 47.812 1.00 91.12 193 THR A O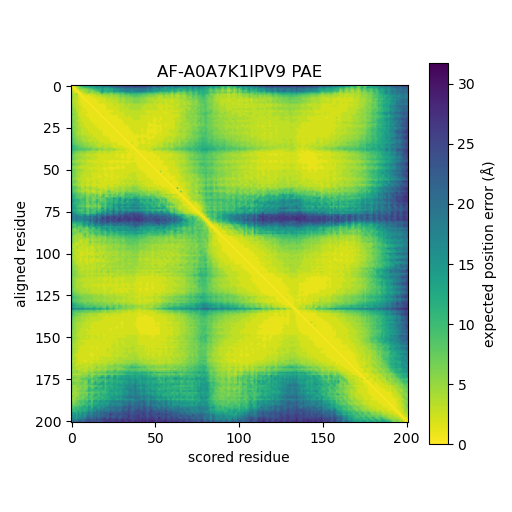 1
ATOM 1439 N N . ALA A 1 194 ? -34.513 -15.346 46.223 1.00 84.62 194 ALA A N 1
ATOM 1440 C CA . ALA A 1 194 ? -35.428 -14.470 46.953 1.00 84.62 194 ALA A CA 1
ATOM 1441 C C . ALA A 1 194 ? -36.791 -15.139 47.218 1.00 84.62 194 ALA A C 1
ATOM 1443 O O . ALA A 1 194 ? -37.292 -15.057 48.334 1.00 84.62 194 ALA A O 1
ATOM 1444 N N . HIS A 1 195 ? -37.348 -15.860 46.236 1.00 81.94 195 HIS A N 1
ATOM 1445 C CA . HIS A 1 195 ? -38.609 -16.598 46.403 1.00 81.94 195 HIS A CA 1
ATOM 1446 C C . HIS A 1 195 ? -38.497 -17.727 47.442 1.00 81.94 195 HIS A C 1
ATOM 1448 O O . HIS A 1 195 ? -39.396 -17.914 48.255 1.00 81.94 195 HIS A O 1
ATOM 1454 N N . SER A 1 196 ? -37.368 -18.446 47.472 1.00 80.94 196 SER A N 1
ATOM 1455 C CA . SER A 1 196 ? -37.155 -19.523 48.452 1.00 80.94 196 SER A CA 1
ATOM 1456 C C . SER A 1 196 ? -37.039 -19.035 49.904 1.00 80.94 196 SER A C 1
ATOM 1458 O O . SER A 1 196 ? -37.364 -19.779 50.825 1.00 80.94 196 SER A O 1
ATOM 1460 N N . GLN A 1 197 ? -36.597 -17.791 50.123 1.00 76.12 197 GLN A N 1
ATOM 1461 C CA . GLN A 1 197 ? -36.512 -17.206 51.466 1.00 76.12 197 GLN A CA 1
ATOM 1462 C C . GLN A 1 197 ? -37.877 -16.757 51.994 1.00 76.12 197 GLN A C 1
ATOM 1464 O O . GLN A 1 197 ? -38.128 -16.914 53.182 1.00 76.12 197 GLN A O 1
ATOM 1469 N N . THR A 1 198 ? -38.768 -16.264 51.130 1.00 75.56 198 THR A N 1
ATOM 1470 C CA . THR A 1 198 ? -40.115 -15.823 51.529 1.00 75.56 198 THR A CA 1
ATOM 1471 C C . THR A 1 198 ? -41.075 -16.963 51.871 1.00 75.56 198 THR A C 1
ATOM 1473 O O . THR A 1 198 ? -41.998 -16.741 52.640 1.00 75.56 198 THR A O 1
ATOM 1476 N N . ASP A 1 199 ? -40.860 -18.176 51.350 1.00 69.25 199 ASP A N 1
ATOM 1477 C CA . ASP A 1 199 ? -41.696 -19.352 51.666 1.00 69.25 199 ASP A CA 1
ATOM 1478 C C . ASP A 1 199 ? -41.272 -20.071 52.967 1.00 69.25 199 ASP A C 1
ATOM 1480 O O . ASP A 1 199 ? -41.897 -21.050 53.376 1.00 69.25 199 ASP A O 1
ATOM 1484 N N . SER A 1 200 ? -40.180 -19.622 53.599 1.00 63.56 200 SER A N 1
ATOM 1485 C CA . SER A 1 200 ? -39.591 -20.235 54.802 1.00 63.56 200 SER A CA 1
ATOM 1486 C C . SER A 1 200 ? -39.919 -19.488 56.109 1.00 63.56 200 SER A C 1
ATOM 1488 O O . SER A 1 200 ? -39.464 -19.920 57.171 1.00 63.56 200 SER A O 1
ATOM 1490 N N . GLU A 1 201 ? -40.672 -18.384 56.034 1.00 52.09 201 GLU A N 1
ATOM 1491 C CA . GLU A 1 201 ? -41.200 -17.597 57.168 1.00 52.09 201 GLU A CA 1
ATOM 1492 C C . GLU A 1 201 ? -42.705 -17.833 57.356 1.00 52.09 201 GLU A C 1
ATOM 1494 O O . GLU A 1 201 ? -43.137 -17.910 58.531 1.00 52.09 201 GLU A O 1
#

Foldseek 3Di:
DQAQDCPVVLVVLLVVLQVQLVVLLVVLVVLCVVCVVVVQLLSVLQSVLSNVLSVVSNVVSVVSVVVVVVVVVVVVVDDPDDDPVNVVVVSVVRVVVLVVLLVVLVVLLVVLVVQLVQLVVQLVCLVVVCVVDVRHSSNSNSNSVNSNVSSVVSNVSSVVSSVVSVVSVVVSVVVVVVVVVVVVVVVVVVVVVVVVVVVVD

Solvent-accessible surface area (backbone atoms only — not comparable to full-atom values): 9796 Å² total; per-residue (Å²): 117,54,63,45,83,56,64,67,58,55,51,52,52,41,49,52,41,35,53,48,10,53,50,27,36,53,52,13,52,53,35,37,50,51,13,61,76,67,67,34,47,29,38,40,24,20,14,51,36,30,31,52,51,14,51,51,37,35,50,52,25,50,52,50,54,55,55,49,58,57,48,54,58,55,58,75,70,58,81,89,81,76,50,78,70,52,51,60,50,48,41,51,51,35,45,54,47,50,54,50,52,32,52,51,25,52,51,48,23,57,50,20,51,49,36,25,51,50,8,50,50,37,37,75,39,9,63,68,48,26,76,76,37,102,49,59,35,53,22,36,31,15,34,10,49,22,38,22,54,54,19,48,51,52,22,53,49,26,49,50,52,27,50,51,50,53,48,45,49,51,52,23,53,49,56,36,54,52,54,52,51,54,52,52,52,52,50,53,50,53,54,51,55,55,54,60,57,67,77,74,114

Secondary structure (DSSP, 8-state):
------HHHHHHHHHHHHHHHHHHHHHHHHHHHHHHHTT-HHHHHHHHHHHHHHHHHHHHHHHHHHHHHHHHHHHTT--S---HHHHHHHHHHHHHHHHHHHHHHHHHHHHHHHHHHHHHHHHHTHHHHHHHSSS-HHHHHHHHHHHHHHHHHHHHHHHHHHHHHHHHHHHHHHHHHHHHHHHHHHHHHHHHHHHHHHTT-

Mean predicted aligned error: 7.57 Å

Sequence (201 aa):
MAVPDTTELEHELTSALGQWAASSVAVGSVLKTLGTMTDSPFLKGFAGQTLGWGAIDGAIAGFGKWRQSQTDVLQAMGDESASPDERISDERKAQAKADKLYKLLAFNAALDVGYVAAGVATMLAAGPLSRRTSRPASEWMGIGAGVAVQGGFLWALDATFARRVAQISAESVHSWHDSRTQAIERLKHLITTAHSQTDSE